Protein AF-A0A9X2CV26-F1 (afdb_monomer_lite)

Sequence (352 aa):
MSSININNFHERELHPFLNYYLHHSLGIAAKTIYQERSINTTKGENEWIHPDMVGYSITTSNWSEKVVSLAEQYNMPKVILFSFELKKEITMSNLREVFFQAVSNSSWANEGYLVAADINTENKKLMEKMKRLSNSFGIGIIKLNIEDPKFSVILSSAKRREEIDGDTVNNLFEINKDFKDFLLDVESGVKINRIVHYNLDEVRTLSELKDVIVSGEEHDVVTDNINQEECSLNEQIEIMDWSSNVTGKKPKRIVIYDQEYEATSWKGIYISFCQFLCSKKLEQFKKTKLKGKKRDYFSTSDKELRVAYYLEEAELYMEVNLSAQSILNNIKALMEEFRMDQQNVKIILEKG

pLDDT: mean 84.99, std 15.9, range [25.66, 98.75]

InterPro domains:
  IPR036835 Replication modulator SeqA, C-terminal DNA-binding domain superfamily [G3DSA:1.20.1380.10] (142-351)

Radius of gyration: 22.81 Å; chains: 1; bounding box: 50×53×61 Å

Secondary structure (DSSP, 8-state):
-PPP-GGGS-GGGGHHHHHHHIIIII--EEEE--GGGBSS--TTTGGGS--SEEEEEETTTTS-HHHHHHHHHTT--SEEEEEEEEEEEE-TTTHHHHHHHHHHHHTTSSEEEEEEEEE-TT-HHHHHHHHHHHHHH--EEEE--SS-GGG-EEEE-----SS--HHHHHHHHHHBHHHHHHHHHHHHHHHHTS---SSSPP---HHHHHHHHHHHHTT-S----------------EEPPTTS--TT--EEEEEETTEEEE-SSHHHHHHHHHHHHHHHHHHHHTT---B-SSSBSEES-GGGSSSEEEETTTTEEEE----HHHHHHHHHHHHHHHT--GGGEEEEEPP-

Structure (mmCIF, N/CA/C/O backbone):
data_AF-A0A9X2CV26-F1
#
_entry.id   AF-A0A9X2CV26-F1
#
loop_
_atom_site.group_PDB
_atom_site.id
_atom_site.type_symbol
_atom_site.label_atom_id
_atom_site.label_alt_id
_atom_site.label_comp_id
_atom_site.label_asym_id
_atom_site.label_entity_id
_atom_site.label_seq_id
_atom_site.pdbx_PDB_ins_code
_atom_site.Cartn_x
_atom_site.Cartn_y
_atom_site.Cartn_z
_atom_site.occupancy
_atom_site.B_iso_or_equiv
_atom_site.auth_seq_id
_atom_site.auth_comp_id
_atom_site.auth_asym_id
_atom_site.auth_atom_id
_atom_site.pdbx_PDB_model_num
ATOM 1 N N . MET A 1 1 ? -22.148 -21.642 12.942 1.00 38.62 1 MET A N 1
ATOM 2 C CA . MET A 1 1 ? -20.884 -21.087 12.428 1.00 38.62 1 MET A CA 1
ATOM 3 C C . MET A 1 1 ? -20.015 -20.884 13.644 1.00 38.62 1 MET A C 1
ATOM 5 O O . MET A 1 1 ? -20.455 -20.192 14.554 1.00 38.62 1 MET A O 1
ATOM 9 N N . SER A 1 2 ? -18.914 -21.624 13.739 1.00 43.44 2 SER A N 1
ATOM 10 C CA . SER A 1 2 ? -17.893 -21.388 14.759 1.00 43.44 2 SER A CA 1
ATOM 11 C C . SER A 1 2 ? -17.386 -19.961 14.572 1.00 43.44 2 SER A C 1
ATOM 13 O O . SER A 1 2 ? -17.025 -19.580 13.465 1.00 43.44 2 SER A O 1
ATOM 15 N N . SER A 1 3 ? -17.462 -19.147 15.620 1.00 56.34 3 SER A N 1
ATOM 16 C CA . SER A 1 3 ? -16.829 -17.830 15.643 1.00 56.34 3 SER A CA 1
ATOM 17 C C . SER A 1 3 ? -15.316 -18.026 15.563 1.00 56.34 3 SER A C 1
ATOM 19 O O . SER A 1 3 ? -14.778 -18.755 16.399 1.00 56.34 3 SER A O 1
ATOM 21 N N . ILE A 1 4 ? -14.652 -17.400 14.590 1.00 67.12 4 ILE A N 1
ATOM 22 C CA . ILE A 1 4 ? -13.191 -17.459 14.439 1.00 67.12 4 ILE A CA 1
ATOM 23 C C . ILE A 1 4 ? -12.532 -16.991 15.744 1.00 67.12 4 ILE A C 1
ATOM 25 O O . ILE A 1 4 ? -12.803 -15.884 16.217 1.00 67.12 4 ILE A O 1
ATOM 29 N N . ASN A 1 5 ? -11.665 -17.818 16.335 1.00 73.06 5 ASN A N 1
ATOM 30 C CA . ASN A 1 5 ? -10.912 -17.433 17.528 1.00 73.06 5 ASN A CA 1
ATOM 31 C C . ASN A 1 5 ? -9.655 -16.650 17.127 1.00 73.06 5 ASN A C 1
ATOM 33 O O . ASN A 1 5 ? -8.613 -17.222 16.817 1.00 73.06 5 ASN A O 1
ATOM 37 N N . ILE A 1 6 ? -9.753 -15.323 17.171 1.00 74.88 6 ILE A N 1
ATOM 38 C CA . ILE A 1 6 ? -8.679 -14.392 16.788 1.00 74.88 6 ILE A CA 1
ATOM 39 C C . ILE A 1 6 ? -7.408 -14.580 17.638 1.00 74.88 6 ILE A C 1
ATOM 41 O O . ILE A 1 6 ? -6.312 -14.234 17.198 1.00 74.88 6 ILE A O 1
ATOM 45 N N . ASN A 1 7 ? -7.510 -15.174 18.833 1.00 73.44 7 ASN A N 1
ATOM 46 C CA . ASN A 1 7 ? -6.343 -15.418 19.681 1.00 73.44 7 ASN A CA 1
ATOM 47 C C . ASN A 1 7 ? -5.319 -16.361 19.043 1.00 73.44 7 ASN A C 1
ATOM 49 O O . ASN A 1 7 ? -4.129 -16.182 19.309 1.00 73.44 7 ASN A O 1
ATOM 53 N N . ASN A 1 8 ? -5.769 -17.274 18.176 1.00 74.94 8 ASN A N 1
ATOM 54 C CA . ASN A 1 8 ? -4.921 -18.261 17.506 1.00 74.94 8 ASN A CA 1
ATOM 55 C C . ASN A 1 8 ? -4.129 -17.667 16.330 1.00 74.94 8 ASN A C 1
ATOM 57 O O . ASN A 1 8 ? -3.204 -18.300 15.839 1.00 74.94 8 ASN A O 1
ATOM 61 N N . PHE A 1 9 ? -4.449 -16.440 15.910 1.00 75.88 9 PHE A N 1
ATOM 62 C CA . PHE A 1 9 ? -3.715 -15.753 14.854 1.00 75.88 9 PHE A CA 1
ATOM 63 C C . PHE A 1 9 ? -2.508 -15.013 15.431 1.00 75.88 9 PHE A C 1
ATOM 65 O O . PHE A 1 9 ? -2.560 -14.418 16.515 1.00 75.88 9 PHE A O 1
ATOM 72 N N . HIS A 1 10 ? -1.423 -14.985 14.670 1.00 84.50 10 HIS A N 1
ATOM 73 C CA . HIS A 1 10 ? -0.382 -13.976 14.792 1.00 84.50 10 HIS A CA 1
ATOM 74 C C . HIS A 1 10 ? -0.837 -12.683 14.087 1.00 84.50 10 HIS A C 1
ATOM 76 O O . HIS A 1 10 ? -1.522 -12.741 13.070 1.00 84.50 10 HIS A O 1
ATOM 82 N N . GLU A 1 11 ? -0.448 -11.495 14.571 1.00 85.25 11 GLU A N 1
ATOM 83 C CA . GLU A 1 11 ? -0.872 -10.206 13.967 1.00 85.25 11 GLU A CA 1
ATOM 84 C C . GLU A 1 11 ? -0.544 -10.123 12.472 1.00 85.25 11 GLU A C 1
ATOM 86 O O . GLU A 1 11 ? -1.352 -9.673 11.662 1.00 85.25 11 GLU A O 1
ATOM 91 N N . ARG A 1 12 ? 0.604 -10.685 12.095 1.00 88.88 12 ARG A N 1
ATOM 92 C CA . ARG A 1 12 ? 1.052 -10.815 10.706 1.00 88.88 12 ARG A CA 1
ATOM 93 C C . ARG A 1 12 ? 0.074 -11.566 9.795 1.00 88.88 12 ARG A C 1
ATOM 95 O O . ARG A 1 12 ? -0.011 -11.274 8.605 1.00 88.88 12 ARG A O 1
ATOM 102 N N . GLU A 1 13 ? -0.690 -12.511 10.329 1.00 90.94 13 GLU A N 1
ATOM 103 C CA . GLU A 1 13 ? -1.683 -13.255 9.550 1.00 90.94 13 GLU A CA 1
ATOM 104 C C . GLU A 1 13 ? -2.888 -12.392 9.162 1.00 90.94 13 GLU A C 1
ATOM 106 O O . GLU A 1 13 ? -3.632 -12.758 8.257 1.00 90.94 13 GLU A O 1
ATOM 111 N N . LEU A 1 14 ? -3.048 -11.206 9.763 1.00 94.81 14 LEU A N 1
ATOM 112 C CA . LEU A 1 14 ? -4.070 -10.230 9.383 1.00 94.81 14 LEU A CA 1
ATOM 113 C C . LEU A 1 14 ? -3.714 -9.467 8.097 1.00 94.81 14 LEU A C 1
ATOM 115 O O . LEU A 1 14 ? -4.604 -8.919 7.440 1.00 94.81 14 LEU A O 1
ATOM 119 N N . HIS A 1 15 ? -2.435 -9.440 7.708 1.00 96.19 15 HIS A N 1
ATOM 120 C CA . HIS A 1 15 ? -1.945 -8.612 6.603 1.00 96.19 15 HIS A CA 1
ATOM 121 C C . HIS A 1 15 ? -2.626 -8.932 5.262 1.00 96.19 15 HIS A C 1
ATOM 123 O O . HIS A 1 15 ? -3.069 -7.997 4.590 1.00 96.19 15 HIS A O 1
ATOM 129 N N . PRO A 1 16 ? -2.810 -10.209 4.857 1.00 96.25 16 PRO A N 1
ATOM 130 C CA . PRO A 1 16 ? -3.489 -10.527 3.603 1.00 96.25 16 PRO A CA 1
ATOM 131 C C . PRO A 1 16 ? -4.960 -10.086 3.580 1.00 96.25 16 PRO A C 1
ATOM 133 O O . PRO A 1 16 ? -5.459 -9.673 2.532 1.00 96.25 16 PRO A O 1
ATOM 136 N N . PHE A 1 17 ? -5.649 -10.132 4.726 1.00 96.62 17 PHE A N 1
ATOM 137 C CA . PHE A 1 17 ? -7.037 -9.678 4.851 1.00 96.62 17 PHE A CA 1
ATOM 138 C C . PHE A 1 17 ? -7.123 -8.154 4.740 1.00 96.62 17 PHE A C 1
ATOM 140 O O . PHE A 1 17 ? -7.989 -7.633 4.033 1.00 96.62 17 PHE A O 1
ATOM 147 N N . LEU A 1 18 ? -6.196 -7.429 5.377 1.00 98.12 18 LEU A N 1
ATOM 148 C CA . LEU A 1 18 ? -6.111 -5.981 5.214 1.00 98.12 18 LEU A CA 1
ATOM 149 C C . LEU A 1 18 ? -5.771 -5.616 3.764 1.00 98.12 18 LEU A C 1
ATOM 151 O O . LEU A 1 18 ? -6.492 -4.814 3.176 1.00 98.12 18 LEU A O 1
ATOM 155 N N . ASN A 1 19 ? -4.760 -6.244 3.151 1.00 97.69 19 ASN A N 1
ATOM 156 C CA . ASN A 1 19 ? -4.389 -5.999 1.751 1.00 97.69 19 ASN A CA 1
ATOM 157 C C . ASN A 1 19 ? -5.583 -6.209 0.804 1.00 97.69 19 ASN A C 1
ATOM 159 O O . ASN A 1 19 ? -5.835 -5.394 -0.084 1.00 97.69 19 ASN A O 1
ATOM 163 N N . TYR A 1 20 ? -6.383 -7.255 1.042 1.00 96.06 20 TYR A N 1
ATOM 164 C CA . TYR A 1 20 ? -7.619 -7.486 0.300 1.00 96.06 20 TYR A CA 1
ATOM 165 C C . TYR A 1 20 ? -8.575 -6.294 0.387 1.00 96.06 20 TYR A C 1
ATOM 167 O O . TYR A 1 20 ? -9.056 -5.808 -0.642 1.00 96.06 20 TYR A O 1
ATOM 175 N N . TYR A 1 21 ? -8.871 -5.836 1.605 1.00 96.44 21 TYR A N 1
ATOM 176 C CA . TYR A 1 21 ? -9.781 -4.719 1.841 1.00 96.44 21 TYR A CA 1
ATOM 177 C C . TYR A 1 21 ? -9.253 -3.417 1.225 1.00 96.44 21 TYR A C 1
ATOM 179 O O . TYR A 1 21 ? -9.999 -2.732 0.520 1.00 96.44 21 TYR A O 1
ATOM 187 N N . LEU A 1 22 ? -7.970 -3.113 1.437 1.00 97.50 22 LEU A N 1
ATOM 188 C CA . LEU A 1 22 ? -7.292 -1.932 0.903 1.00 97.50 22 LEU A CA 1
ATOM 189 C C . LEU A 1 22 ? -7.374 -1.881 -0.625 1.00 97.50 22 LEU A C 1
ATOM 191 O O . LEU A 1 22 ? -7.789 -0.862 -1.180 1.00 97.50 22 LEU A O 1
ATOM 195 N N . HIS A 1 23 ? -7.067 -2.991 -1.297 1.00 92.94 23 HIS A N 1
ATOM 196 C CA . HIS A 1 23 ? -7.105 -3.065 -2.751 1.00 92.94 23 HIS A CA 1
ATOM 197 C C . HIS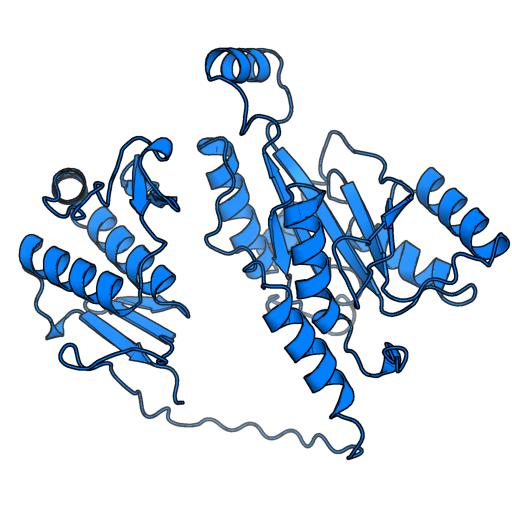 A 1 23 ? -8.523 -2.886 -3.306 1.00 92.94 23 HIS A C 1
ATOM 199 O O . HIS A 1 23 ? -8.759 -2.026 -4.154 1.00 92.94 23 HIS A O 1
ATOM 205 N N . HIS A 1 24 ? -9.480 -3.683 -2.822 1.00 82.38 24 HIS A N 1
ATOM 206 C CA . HIS A 1 24 ? -10.814 -3.750 -3.424 1.00 82.38 24 HIS A CA 1
ATOM 207 C C . HIS A 1 24 ? -11.734 -2.600 -3.010 1.00 82.38 24 HIS A C 1
ATOM 209 O O . HIS A 1 24 ? -12.611 -2.223 -3.786 1.00 82.38 24 HIS A O 1
ATOM 215 N N . SER A 1 25 ? -11.567 -2.070 -1.796 1.00 86.88 25 SER A N 1
ATOM 216 C CA . SER A 1 25 ? -12.494 -1.081 -1.230 1.00 86.88 25 SER A CA 1
ATOM 217 C C . SER A 1 25 ? -11.927 0.331 -1.252 1.00 86.88 25 SER A C 1
ATOM 219 O O . SER A 1 25 ? -12.691 1.281 -1.406 1.00 86.88 25 SER A O 1
ATOM 221 N N . LEU A 1 26 ? -10.606 0.481 -1.100 1.00 91.69 26 LEU A N 1
ATOM 222 C CA . LEU A 1 26 ? -9.959 1.791 -0.987 1.00 91.69 26 LEU A CA 1
ATOM 223 C C . LEU A 1 26 ? -9.045 2.131 -2.173 1.00 91.69 26 LEU A C 1
ATOM 225 O O . LEU A 1 26 ? -8.612 3.275 -2.281 1.00 91.69 26 LEU A O 1
ATOM 229 N N . GLY A 1 27 ? -8.762 1.180 -3.072 1.00 89.62 27 GLY A N 1
ATOM 230 C CA . GLY A 1 27 ? -7.842 1.392 -4.194 1.00 89.62 27 GLY A CA 1
ATOM 231 C C . GLY A 1 27 ? -6.400 1.654 -3.748 1.00 89.62 27 GLY A C 1
ATOM 232 O O . GLY A 1 27 ? -5.656 2.348 -4.440 1.00 89.62 27 GLY A O 1
ATOM 233 N N . ILE A 1 28 ? -6.022 1.135 -2.578 1.00 97.31 28 ILE A N 1
ATOM 234 C CA . ILE A 1 28 ? -4.689 1.285 -1.993 1.00 97.31 28 ILE A CA 1
ATOM 235 C C . ILE A 1 28 ? -3.897 0.018 -2.290 1.00 97.31 28 ILE A C 1
ATOM 237 O O . ILE A 1 28 ? -4.367 -1.092 -2.041 1.00 97.31 28 ILE A O 1
ATOM 241 N N . ALA A 1 29 ? -2.688 0.191 -2.813 1.00 95.25 29 ALA A N 1
ATOM 242 C CA . ALA A 1 29 ? -1.763 -0.903 -3.047 1.00 95.25 29 ALA A CA 1
ATOM 243 C C . ALA A 1 29 ? -0.745 -0.942 -1.902 1.00 95.25 29 ALA A C 1
ATOM 245 O O . ALA A 1 29 ? -0.124 0.080 -1.601 1.00 95.25 29 ALA A O 1
ATOM 246 N N . ALA A 1 30 ? -0.628 -2.089 -1.232 1.00 97.81 30 ALA A N 1
ATOM 247 C CA . ALA A 1 30 ? 0.075 -2.201 0.041 1.00 97.81 30 ALA A CA 1
ATOM 248 C C . ALA A 1 30 ? 1.289 -3.136 -0.016 1.00 97.81 30 ALA A C 1
ATOM 250 O O . ALA A 1 30 ? 1.402 -3.990 -0.897 1.00 97.81 30 ALA A O 1
ATOM 251 N N . LYS A 1 31 ? 2.192 -2.963 0.947 1.00 97.56 31 LYS A N 1
ATOM 252 C CA . LYS A 1 31 ? 3.344 -3.822 1.201 1.00 97.56 31 LYS A CA 1
ATOM 253 C C . LYS A 1 31 ? 3.478 -4.066 2.702 1.00 97.56 31 LYS A C 1
ATOM 255 O O . LYS A 1 31 ? 3.394 -3.124 3.492 1.00 97.56 31 LYS A O 1
ATOM 260 N N . THR A 1 32 ? 3.720 -5.313 3.085 1.00 97.06 32 THR A N 1
ATOM 261 C CA . THR A 1 32 ? 4.109 -5.671 4.451 1.00 97.06 32 THR A CA 1
ATOM 262 C C . THR A 1 32 ? 5.555 -5.262 4.714 1.00 97.06 32 THR A C 1
ATOM 264 O O . THR A 1 32 ? 6.439 -5.534 3.899 1.00 97.06 32 THR A O 1
ATOM 267 N N . ILE A 1 33 ? 5.803 -4.641 5.865 1.00 95.12 33 ILE A N 1
ATOM 268 C CA . ILE A 1 33 ? 7.145 -4.276 6.315 1.00 95.12 33 ILE A CA 1
ATOM 269 C C . ILE A 1 33 ? 7.594 -5.278 7.375 1.00 95.12 33 ILE A C 1
ATOM 271 O O . ILE A 1 33 ? 7.014 -5.378 8.453 1.00 95.12 33 ILE A O 1
ATOM 275 N N . TYR A 1 34 ? 8.637 -6.045 7.060 1.00 90.50 34 TYR A N 1
ATOM 276 C CA . TYR A 1 34 ? 9.192 -7.027 7.982 1.00 90.50 34 TYR A CA 1
ATOM 277 C C . TYR A 1 34 ? 10.298 -6.381 8.807 1.00 90.50 34 TYR A C 1
ATOM 279 O O . TYR A 1 34 ? 11.342 -5.990 8.278 1.00 90.50 34 TYR A O 1
ATOM 287 N N . GLN A 1 35 ? 10.082 -6.287 10.115 1.00 83.88 35 GLN A N 1
ATOM 288 C CA . GLN A 1 35 ? 11.062 -5.744 11.053 1.00 83.88 35 GLN A CA 1
ATOM 289 C C . GLN A 1 35 ? 12.388 -6.518 11.021 1.00 83.88 35 GLN A C 1
ATOM 291 O O . GLN A 1 35 ? 13.462 -5.930 11.103 1.00 83.88 35 GLN A O 1
ATOM 296 N N . GLU A 1 36 ? 12.336 -7.838 10.849 1.00 82.56 36 GLU A N 1
ATOM 297 C CA . GLU A 1 36 ? 13.520 -8.696 10.749 1.00 82.56 36 GLU A CA 1
ATOM 298 C C . GLU A 1 36 ? 14.389 -8.411 9.511 1.00 82.56 36 GLU A C 1
ATOM 300 O O . GLU A 1 36 ? 15.520 -8.885 9.426 1.00 82.56 36 GLU A O 1
ATOM 305 N N . ARG A 1 37 ? 13.881 -7.628 8.549 1.00 82.38 37 ARG A N 1
ATOM 306 C CA . ARG A 1 37 ? 14.609 -7.203 7.346 1.00 82.38 37 ARG A CA 1
ATOM 307 C C . ARG A 1 37 ? 15.256 -5.824 7.498 1.00 82.38 37 ARG A C 1
ATOM 309 O O . ARG A 1 37 ? 15.659 -5.227 6.494 1.00 82.38 37 ARG A O 1
ATOM 316 N N . SER A 1 38 ? 15.378 -5.341 8.736 1.00 80.19 38 SER A N 1
ATOM 317 C CA . SER A 1 38 ? 16.100 -4.118 9.071 1.00 80.19 38 SER A CA 1
ATOM 318 C C . SER A 1 38 ? 17.563 -4.350 9.462 1.00 80.19 38 SER A C 1
ATOM 320 O O . SER A 1 38 ? 17.898 -5.331 10.122 1.00 80.19 38 SER A O 1
ATOM 322 N N . ILE A 1 39 ? 18.447 -3.430 9.063 1.00 77.44 39 ILE A N 1
ATOM 323 C CA . ILE A 1 39 ? 19.869 -3.432 9.439 1.00 77.44 39 ILE A CA 1
ATOM 324 C C . ILE A 1 39 ? 20.093 -2.718 10.784 1.00 77.44 39 ILE A C 1
ATOM 326 O O . ILE A 1 39 ? 19.434 -1.728 11.078 1.00 77.44 39 ILE A O 1
ATOM 330 N N . ASN A 1 40 ? 21.061 -3.197 11.578 1.00 58.53 40 ASN A N 1
ATOM 331 C CA . ASN A 1 40 ? 21.507 -2.602 12.853 1.00 58.53 40 ASN A CA 1
ATOM 332 C C . ASN A 1 40 ? 20.433 -2.462 13.946 1.00 58.53 40 ASN A C 1
ATOM 334 O O . ASN A 1 40 ? 20.245 -1.394 14.519 1.00 58.53 40 ASN A O 1
ATOM 338 N N . THR A 1 41 ? 19.768 -3.558 14.300 1.00 53.41 41 THR A N 1
ATOM 339 C CA . THR A 1 41 ? 18.778 -3.548 15.380 1.00 53.41 41 THR A CA 1
ATOM 340 C C . THR A 1 41 ? 19.413 -3.845 16.743 1.00 53.41 41 THR A C 1
ATOM 342 O O . THR A 1 41 ? 19.617 -5.006 17.114 1.00 53.41 41 THR A O 1
ATOM 345 N N . THR A 1 42 ? 19.721 -2.809 17.521 1.00 50.41 42 THR A N 1
ATOM 346 C CA . THR A 1 42 ? 19.987 -2.936 18.960 1.00 50.41 42 THR A CA 1
ATOM 347 C C . THR A 1 42 ? 18.689 -3.331 19.678 1.00 50.41 42 THR A C 1
ATOM 349 O O . THR A 1 42 ? 17.669 -2.655 19.550 1.00 50.41 42 THR A O 1
ATOM 352 N N . LYS A 1 43 ? 18.690 -4.450 20.425 1.00 43.09 43 LYS A N 1
ATOM 353 C CA . LYS A 1 43 ? 17.525 -4.938 21.197 1.00 43.09 43 LYS A CA 1
ATOM 354 C C . LYS A 1 43 ? 17.007 -3.829 22.135 1.00 43.09 43 LYS A C 1
ATOM 356 O O . LYS A 1 43 ? 17.627 -3.572 23.162 1.00 43.09 43 LYS A O 1
ATOM 361 N N . GLY A 1 44 ? 15.888 -3.193 21.780 1.00 49.38 44 GLY A N 1
ATOM 362 C CA . GLY A 1 44 ? 15.207 -2.164 22.581 1.00 49.38 44 GLY A CA 1
ATOM 363 C C . GLY A 1 44 ? 14.676 -0.970 21.776 1.00 49.38 44 GLY A C 1
ATOM 364 O O . GLY A 1 44 ? 13.610 -0.460 22.091 1.00 49.38 44 GLY A O 1
ATOM 365 N N . GLU A 1 45 ? 15.359 -0.564 20.703 1.00 50.88 45 GLU A N 1
ATOM 366 C CA . GLU A 1 45 ? 14.900 0.526 19.813 1.00 50.88 45 GLU A CA 1
ATOM 367 C C . GLU A 1 45 ? 13.787 0.053 18.860 1.00 50.88 45 GLU A C 1
ATOM 369 O O . GLU A 1 45 ? 12.929 0.813 18.432 1.00 50.88 45 GLU A O 1
ATOM 374 N N . ASN A 1 46 ? 13.755 -1.250 18.614 1.00 53.25 46 ASN A N 1
ATOM 375 C CA . ASN A 1 46 ? 12.940 -1.949 17.631 1.00 53.25 46 ASN A CA 1
ATOM 376 C C . ASN A 1 46 ? 11.409 -1.803 17.752 1.00 53.25 46 ASN A C 1
ATOM 378 O O . ASN A 1 46 ? 10.726 -1.905 16.738 1.00 53.25 46 ASN A O 1
ATOM 382 N N . GLU A 1 47 ? 10.846 -1.585 18.940 1.00 51.44 47 GLU A N 1
ATOM 383 C CA . GLU A 1 47 ? 9.382 -1.633 19.143 1.00 51.44 47 GLU A CA 1
ATOM 384 C C . GLU A 1 47 ? 8.621 -0.403 18.603 1.00 51.44 47 GLU A C 1
ATOM 386 O O . GLU A 1 47 ? 7.391 -0.426 18.529 1.00 51.44 47 GLU A O 1
ATOM 391 N N . TRP A 1 48 ? 9.335 0.657 18.203 1.00 59.97 48 TRP A N 1
ATOM 392 C CA . TRP A 1 48 ? 8.753 1.986 17.947 1.00 59.97 48 TRP A CA 1
ATOM 393 C C . TRP A 1 48 ? 9.134 2.609 16.599 1.00 59.97 48 TRP A C 1
ATOM 395 O O . TRP A 1 48 ? 8.953 3.813 16.413 1.00 59.97 48 TRP A O 1
ATOM 405 N N . ILE A 1 49 ? 9.720 1.827 15.686 1.00 67.19 49 ILE A N 1
ATOM 406 C CA . ILE A 1 49 ? 10.363 2.381 14.482 1.00 67.19 49 ILE A CA 1
ATOM 407 C C . ILE A 1 49 ? 9.655 1.962 13.191 1.00 67.19 49 ILE A C 1
ATOM 409 O O . ILE A 1 49 ? 9.786 2.660 12.191 1.00 67.19 49 ILE A O 1
ATOM 413 N N . HIS A 1 50 ? 8.881 0.872 13.183 1.00 79.00 50 HIS A N 1
ATOM 414 C CA . HIS A 1 50 ? 8.348 0.309 11.941 1.00 79.00 50 HIS A CA 1
ATOM 415 C C . HIS A 1 50 ? 6.827 0.202 11.959 1.00 79.00 50 HIS A C 1
ATOM 417 O O . HIS A 1 50 ? 6.284 -0.361 12.906 1.00 79.00 50 HIS A O 1
ATOM 423 N N . PRO A 1 51 ? 6.134 0.686 10.916 1.00 92.31 51 PRO A N 1
ATOM 424 C CA . PRO A 1 51 ? 4.762 0.266 10.682 1.00 92.31 51 PRO A CA 1
ATOM 425 C C . PRO A 1 51 ? 4.725 -1.199 10.241 1.00 92.31 51 PRO A C 1
ATOM 427 O O . PRO A 1 51 ? 5.677 -1.683 9.632 1.00 92.31 51 PRO A O 1
ATOM 430 N N . ASP A 1 52 ? 3.607 -1.880 10.476 1.00 95.50 52 ASP A N 1
ATOM 431 C CA . ASP A 1 52 ? 3.423 -3.271 10.041 1.00 95.50 52 ASP A CA 1
ATOM 432 C C . ASP A 1 52 ? 3.185 -3.368 8.529 1.00 95.50 52 ASP A C 1
ATOM 434 O O . ASP A 1 52 ? 3.676 -4.272 7.843 1.00 95.50 52 ASP A O 1
ATOM 438 N N . MET A 1 53 ? 2.418 -2.419 7.985 1.00 98.00 53 MET A N 1
ATOM 439 C CA . MET A 1 53 ? 2.164 -2.308 6.553 1.00 98.00 53 MET A CA 1
ATOM 440 C C . MET A 1 53 ? 2.182 -0.855 6.100 1.00 98.00 53 MET A C 1
ATOM 442 O O . MET A 1 53 ? 1.778 0.062 6.814 1.00 98.00 53 MET A O 1
ATOM 446 N N . VAL A 1 54 ? 2.580 -0.657 4.852 1.00 98.50 54 VAL A N 1
ATOM 447 C CA . VAL A 1 54 ? 2.531 0.635 4.167 1.00 98.50 54 VAL A CA 1
ATOM 448 C C . VAL A 1 54 ? 1.750 0.497 2.876 1.00 98.50 54 VAL A C 1
ATOM 450 O O . VAL A 1 54 ? 1.606 -0.599 2.337 1.00 98.50 54 VAL A O 1
ATOM 453 N N . GLY A 1 55 ? 1.220 1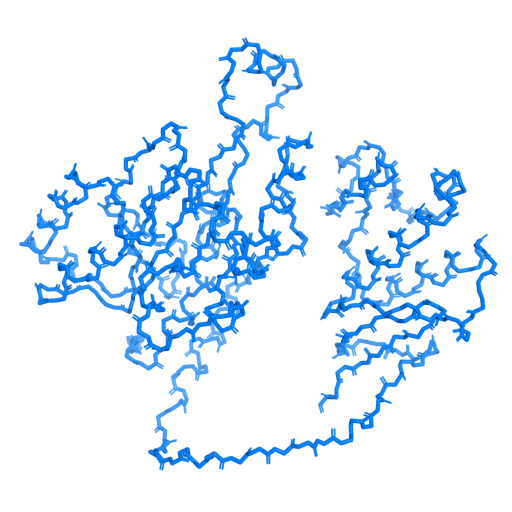.598 2.362 1.00 98.38 55 GLY A N 1
ATOM 454 C CA . GLY A 1 55 ? 0.506 1.580 1.095 1.00 98.38 55 GLY A CA 1
ATOM 455 C C . GLY A 1 55 ? 0.548 2.911 0.381 1.00 98.38 55 GLY A C 1
ATOM 456 O O . GLY A 1 55 ? 0.855 3.942 0.975 1.00 98.38 55 GLY A O 1
ATOM 457 N N . TYR A 1 56 ? 0.226 2.901 -0.905 1.00 98.38 56 TYR A N 1
ATOM 458 C CA . TYR A 1 56 ? 0.054 4.131 -1.662 1.00 98.38 56 TYR A CA 1
ATOM 459 C C . TYR A 1 56 ? -1.104 4.042 -2.647 1.00 98.38 56 TYR A C 1
ATOM 461 O O . TYR A 1 56 ? -1.557 2.965 -3.039 1.00 98.38 56 TYR A O 1
ATOM 469 N N . SER A 1 57 ? -1.585 5.216 -3.041 1.00 96.75 57 SER A N 1
ATOM 470 C CA . SER A 1 57 ? -2.537 5.379 -4.135 1.00 96.75 57 SER A CA 1
ATOM 471 C C . SER A 1 57 ? -2.100 6.533 -5.030 1.00 96.75 57 SER A C 1
ATOM 473 O O . SER A 1 57 ? -1.527 7.511 -4.544 1.00 96.75 57 SER A O 1
ATOM 475 N N . ILE A 1 58 ? -2.385 6.427 -6.328 1.00 94.25 58 ILE A N 1
ATOM 476 C CA . ILE A 1 58 ? -2.165 7.506 -7.293 1.00 94.25 58 ILE A CA 1
ATOM 477 C C . ILE A 1 58 ? -3.498 8.204 -7.557 1.00 94.25 58 ILE A C 1
ATOM 479 O O . ILE A 1 58 ? -4.424 7.611 -8.122 1.00 94.25 58 ILE A O 1
ATOM 483 N N . THR A 1 59 ? -3.584 9.471 -7.154 1.00 92.12 59 THR A N 1
ATOM 484 C CA . THR A 1 59 ? -4.825 10.268 -7.119 1.00 92.12 59 THR A CA 1
ATOM 485 C C . THR A 1 59 ? -5.381 10.569 -8.507 1.00 92.12 59 THR A C 1
ATOM 487 O O . THR A 1 59 ? -6.587 10.742 -8.671 1.00 92.12 59 THR A O 1
ATOM 490 N N . THR A 1 60 ? -4.504 10.600 -9.508 1.00 90.25 60 THR A N 1
ATOM 491 C CA . THR A 1 60 ? -4.812 10.996 -10.884 1.00 90.25 60 THR A CA 1
ATOM 492 C C . THR A 1 60 ? -4.736 9.840 -11.883 1.00 90.25 60 THR A C 1
ATOM 494 O O . THR A 1 60 ? -4.747 10.059 -13.096 1.00 90.25 60 THR A O 1
ATOM 497 N N . SER A 1 61 ? -4.679 8.596 -11.399 1.00 83.19 61 SER A N 1
ATOM 498 C CA . SER A 1 61 ? -4.458 7.401 -12.232 1.00 83.19 61 SER A CA 1
ATOM 499 C C . SER A 1 61 ? -5.580 7.113 -13.233 1.00 83.19 61 SER A C 1
ATOM 501 O O . SER A 1 61 ? -5.338 6.564 -14.307 1.00 83.19 61 SER A O 1
ATOM 503 N N . ASN A 1 62 ? -6.811 7.513 -12.913 1.00 81.75 62 ASN A N 1
ATOM 504 C CA . ASN A 1 62 ? -7.986 7.369 -13.773 1.00 81.75 62 ASN A CA 1
ATOM 505 C C . ASN A 1 62 ? -8.355 8.660 -14.528 1.00 81.75 62 ASN A C 1
ATOM 507 O O . ASN A 1 62 ? -9.407 8.716 -15.170 1.00 81.75 62 ASN A O 1
ATOM 511 N N . TRP A 1 63 ? -7.531 9.708 -14.448 1.00 86.25 63 TRP A N 1
ATOM 512 C CA . TRP A 1 63 ? -7.808 10.989 -15.097 1.00 86.25 63 TRP A CA 1
ATOM 513 C C . TRP A 1 63 ? -7.297 11.009 -16.538 1.00 86.25 63 TRP A C 1
ATOM 515 O O . TRP A 1 63 ? -6.374 10.293 -16.923 1.00 86.25 63 TRP A O 1
ATOM 525 N N . SER A 1 64 ? -7.917 11.851 -17.365 1.00 85.38 64 SER A N 1
ATOM 526 C CA . SER A 1 64 ? -7.426 12.105 -18.723 1.00 85.38 64 SER A CA 1
ATOM 527 C C . SER A 1 64 ? -6.141 12.932 -18.682 1.00 85.38 64 SER A C 1
ATOM 529 O O . SER A 1 64 ? -6.022 13.825 -17.848 1.00 85.38 64 SER A O 1
ATOM 531 N N . GLU A 1 65 ? -5.231 12.715 -19.632 1.00 86.88 65 GLU A N 1
ATOM 532 C CA . GLU A 1 65 ? -3.900 13.353 -19.678 1.00 86.88 65 GLU A CA 1
ATOM 533 C C . GLU A 1 65 ? -3.943 14.880 -19.506 1.00 86.88 65 GLU A C 1
ATOM 535 O O . GLU A 1 65 ? -3.217 15.425 -18.685 1.00 86.88 65 GLU A O 1
ATOM 540 N N . LYS A 1 66 ? -4.867 15.578 -20.184 1.00 90.94 66 LYS A N 1
ATOM 541 C CA . LYS A 1 66 ? -5.022 17.040 -20.036 1.00 90.94 66 LYS A CA 1
ATOM 542 C C . LYS A 1 66 ? -5.359 17.480 -18.608 1.00 90.94 66 LYS A C 1
ATOM 544 O O . LYS A 1 66 ? -4.944 18.556 -18.193 1.00 90.94 66 LYS A O 1
ATOM 549 N N . VAL A 1 67 ? -6.134 16.678 -17.878 1.00 91.75 67 VAL A N 1
ATOM 550 C CA . VAL A 1 67 ? -6.510 16.968 -16.487 1.00 91.75 67 VAL A CA 1
ATOM 551 C C . VAL A 1 67 ? -5.329 16.691 -15.560 1.00 91.75 67 VAL A C 1
ATOM 553 O O . VAL A 1 67 ? -5.105 17.466 -14.640 1.00 91.75 67 VAL A O 1
ATOM 556 N N . VAL A 1 68 ? -4.536 15.650 -15.838 1.00 88.81 68 VAL A N 1
ATOM 557 C CA . VAL A 1 68 ? -3.281 15.372 -15.116 1.00 88.81 68 VAL A CA 1
ATOM 558 C C . VAL A 1 68 ? -2.303 16.537 -15.278 1.00 88.81 68 VAL A C 1
ATOM 560 O O . VAL A 1 68 ? -1.822 17.061 -14.279 1.00 88.81 68 VAL A O 1
ATOM 563 N N . SER A 1 69 ? -2.084 17.020 -16.506 1.00 89.38 69 SER A N 1
ATOM 564 C CA . SER A 1 69 ? -1.215 18.180 -16.757 1.00 89.38 69 SER A CA 1
ATOM 565 C C . SER A 1 69 ? -1.712 19.451 -16.066 1.00 89.38 69 SER A C 1
ATOM 567 O O . SER A 1 69 ? -0.913 20.259 -15.604 1.00 89.38 69 SER A O 1
ATOM 569 N N . LEU A 1 70 ? -3.032 19.644 -15.973 1.00 93.94 70 LEU A N 1
ATOM 570 C CA . LEU A 1 70 ? -3.596 20.754 -15.210 1.00 93.94 70 LEU A CA 1
ATOM 571 C C . LEU A 1 70 ? -3.340 20.571 -13.707 1.00 93.94 70 LEU A C 1
ATOM 573 O O . LEU A 1 70 ? -2.892 21.501 -13.051 1.00 93.94 70 LEU A O 1
ATOM 577 N N . ALA A 1 71 ? -3.568 19.375 -13.164 1.00 91.69 71 ALA A N 1
ATOM 578 C CA . ALA A 1 71 ? -3.323 19.064 -11.756 1.00 91.69 71 ALA A CA 1
ATOM 579 C C . ALA A 1 71 ? -1.859 19.317 -11.354 1.00 91.69 71 ALA A C 1
ATOM 581 O O . ALA A 1 71 ? -1.600 19.867 -10.285 1.00 91.69 71 ALA A O 1
ATOM 582 N N . GLU A 1 72 ? -0.914 18.994 -12.242 1.00 88.94 72 GLU A N 1
ATOM 583 C CA . GLU A 1 72 ? 0.511 19.309 -12.092 1.00 88.94 72 GLU A CA 1
ATOM 584 C C . GLU A 1 72 ? 0.777 20.814 -12.008 1.00 88.94 72 GLU A C 1
ATOM 586 O O . GLU A 1 72 ? 1.521 21.246 -11.134 1.00 88.94 72 GLU A O 1
ATOM 591 N N . GLN A 1 73 ? 0.138 21.624 -12.860 1.00 93.12 73 GLN A N 1
ATOM 592 C CA . GLN A 1 73 ? 0.270 23.090 -12.825 1.00 93.12 73 GLN A CA 1
ATOM 593 C C . GLN A 1 73 ? -0.254 23.706 -11.521 1.00 93.12 73 GLN A C 1
ATOM 595 O O . GLN A 1 73 ? 0.199 24.778 -11.125 1.00 93.12 73 GLN A O 1
ATOM 600 N N . TYR A 1 74 ? -1.202 23.038 -10.860 1.00 92.62 74 TYR A N 1
ATOM 601 C CA . TYR A 1 74 ? -1.761 23.444 -9.569 1.00 92.62 74 TYR A CA 1
ATOM 602 C C . TYR A 1 74 ? -1.078 22.767 -8.368 1.00 92.62 74 TYR A C 1
ATOM 604 O O . TYR A 1 74 ? -1.570 22.904 -7.249 1.00 92.62 74 TYR A O 1
ATOM 612 N N . ASN A 1 75 ? 0.030 22.043 -8.570 1.00 89.00 75 ASN A N 1
ATOM 613 C CA . ASN A 1 75 ? 0.737 21.285 -7.530 1.00 89.00 75 ASN A CA 1
ATOM 614 C C . ASN A 1 75 ? -0.179 20.344 -6.725 1.00 89.00 75 ASN A C 1
ATOM 616 O O . ASN A 1 75 ? -0.004 20.160 -5.519 1.00 89.00 75 ASN A O 1
ATOM 620 N N . MET A 1 76 ? -1.171 19.734 -7.377 1.00 90.00 76 MET A N 1
ATOM 621 C CA . MET A 1 76 ? -2.009 18.746 -6.707 1.00 90.00 76 MET A CA 1
ATOM 622 C C . MET A 1 76 ? -1.178 17.501 -6.347 1.00 90.00 76 MET A C 1
ATOM 624 O O . MET A 1 76 ? -0.435 17.004 -7.200 1.00 90.00 76 MET A O 1
ATOM 628 N N . PRO A 1 77 ? -1.317 16.944 -5.128 1.00 89.00 77 PRO A N 1
ATOM 629 C CA . PRO A 1 77 ? -0.603 15.731 -4.743 1.00 89.00 77 PRO A CA 1
ATOM 630 C C . PRO A 1 77 ? -0.961 14.557 -5.661 1.00 89.00 77 PRO A C 1
ATOM 632 O O . PRO A 1 77 ? -2.119 14.138 -5.725 1.00 89.00 77 PRO A O 1
ATOM 635 N N . LYS A 1 78 ? 0.039 14.011 -6.360 1.00 91.06 78 LYS A N 1
ATOM 636 C CA . LYS A 1 78 ? -0.115 12.843 -7.250 1.00 91.06 78 LYS A CA 1
ATOM 637 C C . LYS A 1 78 ? -0.248 11.524 -6.496 1.00 91.06 78 LYS A C 1
ATOM 639 O O . LYS A 1 78 ? -0.801 10.562 -7.021 1.00 91.06 78 LYS A O 1
ATOM 644 N N . VAL A 1 79 ? 0.283 11.479 -5.279 1.00 95.56 79 VAL A N 1
ATOM 645 C CA . VAL A 1 79 ? 0.358 10.282 -4.447 1.00 95.56 79 VAL A CA 1
ATOM 646 C C . VAL A 1 79 ? -0.147 10.581 -3.049 1.00 95.56 79 VAL A C 1
ATOM 648 O O . VAL A 1 79 ? 0.020 11.687 -2.539 1.00 95.56 79 VAL A O 1
ATOM 651 N N . ILE A 1 80 ? -0.770 9.577 -2.445 1.00 97.69 80 ILE A N 1
ATOM 652 C CA . ILE A 1 80 ? -1.092 9.552 -1.021 1.00 97.69 80 ILE A CA 1
ATOM 653 C C . ILE A 1 80 ? -0.416 8.317 -0.443 1.00 97.69 80 ILE A C 1
ATOM 655 O O . ILE A 1 80 ? -0.644 7.216 -0.951 1.00 97.69 80 ILE A O 1
ATOM 659 N N . LEU A 1 81 ? 0.399 8.512 0.592 1.00 98.44 81 LEU A N 1
ATOM 660 C CA . LEU A 1 81 ? 1.042 7.449 1.356 1.00 98.44 81 LEU A CA 1
ATOM 661 C C . LEU A 1 81 ? 0.225 7.111 2.600 1.00 98.44 81 LEU A C 1
ATOM 663 O O . LEU A 1 81 ? -0.290 7.989 3.296 1.00 98.44 81 LEU A O 1
ATOM 667 N N . PHE A 1 82 ? 0.149 5.820 2.881 1.00 98.62 82 PHE A N 1
ATOM 668 C CA . PHE A 1 82 ? -0.586 5.241 3.988 1.00 98.62 82 PHE A CA 1
ATOM 669 C C . PHE A 1 82 ? 0.347 4.402 4.847 1.00 98.62 82 PHE A C 1
ATOM 671 O O . PHE A 1 82 ? 1.259 3.749 4.335 1.00 98.62 82 PHE A O 1
ATOM 678 N N . SER A 1 83 ? 0.068 4.385 6.143 1.00 98.44 83 SER A N 1
ATOM 679 C CA . SER A 1 83 ? 0.769 3.555 7.115 1.00 98.44 83 SER A CA 1
ATOM 680 C C . SER A 1 83 ? -0.242 2.886 8.037 1.00 98.44 83 SER A C 1
ATOM 682 O O . SER A 1 83 ? -1.212 3.521 8.460 1.00 98.44 83 SER A O 1
ATOM 684 N N . PHE A 1 84 ? -0.036 1.606 8.323 1.00 98.44 84 PHE A N 1
ATOM 685 C CA . PHE A 1 84 ? -0.960 0.778 9.085 1.00 98.44 84 PHE A CA 1
ATOM 686 C C . PHE A 1 84 ? -0.215 0.058 10.209 1.00 98.44 84 PHE A C 1
ATOM 688 O O . PHE A 1 84 ? 0.779 -0.622 9.967 1.00 98.44 84 PHE A O 1
ATOM 695 N N . GLU A 1 85 ? -0.744 0.190 11.419 1.00 97.69 85 GLU A N 1
ATOM 696 C CA . GLU A 1 85 ? -0.365 -0.587 12.598 1.00 97.69 85 GLU A CA 1
ATOM 697 C C . GLU A 1 85 ? -1.496 -1.581 12.876 1.00 97.69 85 GLU A C 1
ATOM 699 O O . GLU A 1 85 ? -2.648 -1.170 13.058 1.00 97.69 85 GLU A O 1
ATOM 704 N N . LEU A 1 86 ? -1.201 -2.876 12.879 1.00 96.75 86 LEU A N 1
ATOM 705 C CA . LEU A 1 86 ? -2.181 -3.936 13.060 1.00 96.75 86 LEU A CA 1
ATOM 706 C C . LEU A 1 86 ? -2.137 -4.462 14.495 1.00 96.75 86 LEU A C 1
ATOM 708 O O . LEU A 1 86 ? -1.084 -4.591 15.115 1.00 96.75 86 LEU A O 1
ATOM 712 N N . LYS A 1 87 ? -3.319 -4.779 15.024 1.00 95.75 87 LYS A N 1
ATOM 713 C CA . LYS A 1 87 ? -3.501 -5.451 16.309 1.00 95.75 87 LYS A CA 1
ATOM 714 C C . LYS A 1 87 ? -4.555 -6.536 16.213 1.00 95.75 87 LYS A C 1
ATOM 716 O O . LYS A 1 87 ? -5.507 -6.434 15.440 1.00 95.75 87 LYS A O 1
ATOM 721 N N . LYS A 1 88 ? -4.437 -7.570 17.041 1.00 94.12 88 LYS A N 1
ATOM 722 C CA . LYS A 1 88 ? -5.483 -8.607 17.121 1.00 94.12 88 LYS A CA 1
ATOM 723 C C . LYS A 1 88 ? -6.775 -8.050 17.692 1.00 94.12 88 LYS A C 1
ATOM 725 O O . LYS A 1 88 ? -7.837 -8.207 17.095 1.00 94.12 88 LYS A O 1
ATOM 730 N N . GLU A 1 89 ? -6.660 -7.348 18.813 1.00 95.00 89 GLU A N 1
ATOM 731 C CA . GLU A 1 89 ? -7.796 -6.821 19.556 1.00 95.00 89 GLU A CA 1
ATOM 732 C C . GLU A 1 89 ? -7.551 -5.411 20.099 1.00 95.00 89 GLU A C 1
ATOM 734 O O . GLU A 1 89 ? -6.445 -5.049 20.510 1.00 95.00 89 GLU A O 1
ATOM 739 N N . ILE A 1 90 ? -8.620 -4.618 20.166 1.00 96.50 90 ILE A N 1
ATOM 740 C CA . ILE A 1 90 ? -8.642 -3.340 20.882 1.00 96.50 90 ILE A CA 1
ATOM 741 C C . ILE A 1 90 ? -9.711 -3.399 21.968 1.00 96.50 90 ILE A C 1
ATOM 743 O O . ILE A 1 90 ? -10.912 -3.509 21.710 1.00 96.50 90 ILE A O 1
ATOM 747 N N . THR A 1 91 ? -9.267 -3.237 23.208 1.00 96.81 91 THR A N 1
ATOM 748 C CA . THR A 1 91 ? -10.077 -3.269 24.422 1.00 96.81 91 THR A CA 1
ATOM 749 C C . THR A 1 91 ? -9.888 -1.984 25.233 1.00 96.81 91 THR A C 1
ATOM 751 O O . THR A 1 91 ? -9.040 -1.136 24.953 1.00 96.81 91 THR A O 1
ATOM 754 N N . MET A 1 92 ? -10.695 -1.788 26.281 1.00 95.62 92 MET A N 1
ATOM 755 C CA . MET A 1 92 ? -10.571 -0.587 27.120 1.00 95.62 92 MET A CA 1
ATOM 756 C C . MET A 1 92 ? -9.238 -0.497 27.875 1.00 95.62 92 MET A C 1
ATOM 758 O O . MET A 1 92 ? -8.800 0.627 28.161 1.00 95.62 92 MET A O 1
ATOM 762 N N . SER A 1 93 ? -8.633 -1.644 28.202 1.00 95.94 93 SER A N 1
ATOM 763 C CA . SER A 1 93 ? -7.353 -1.748 28.905 1.00 95.94 93 SER A CA 1
ATOM 764 C C . SER A 1 93 ? -6.178 -1.427 27.985 1.00 95.94 93 SER A C 1
ATOM 766 O O . SER A 1 93 ? -5.345 -0.615 28.376 1.00 95.94 93 SER A O 1
ATOM 768 N N . ASN A 1 94 ? -6.147 -1.977 26.766 1.00 96.56 94 ASN A N 1
ATOM 769 C CA . ASN A 1 94 ? -5.001 -1.822 25.862 1.00 96.56 94 ASN A CA 1
ATOM 770 C C . ASN A 1 94 ? -5.082 -0.589 24.939 1.00 96.56 94 ASN A C 1
ATOM 772 O O . ASN A 1 94 ? -4.049 -0.123 24.471 1.00 96.56 94 ASN A O 1
ATOM 776 N N . LEU A 1 95 ? -6.270 0.006 24.722 1.00 97.38 95 LEU A N 1
ATOM 777 C CA . LEU A 1 95 ? -6.490 1.033 23.687 1.00 97.38 95 LEU A CA 1
ATOM 778 C C . LEU A 1 95 ? -5.444 2.153 23.676 1.00 97.38 95 LEU A C 1
ATOM 780 O O . LEU A 1 95 ? -5.057 2.611 22.611 1.00 97.38 95 LEU A O 1
ATOM 784 N N . ARG A 1 96 ? -5.030 2.662 24.843 1.00 95.44 96 ARG A N 1
ATOM 785 C CA . ARG A 1 96 ? -4.066 3.775 24.872 1.00 95.44 96 ARG A CA 1
ATOM 786 C C . ARG A 1 96 ? -2.712 3.354 24.322 1.00 95.44 96 ARG A C 1
ATOM 788 O O . ARG A 1 96 ? -2.157 4.085 23.518 1.00 95.44 96 ARG A O 1
ATOM 795 N N . GLU A 1 97 ? -2.213 2.219 24.779 1.00 95.19 97 GLU A N 1
ATOM 796 C CA . GLU A 1 97 ? -0.904 1.694 24.410 1.00 95.19 97 GLU A CA 1
ATOM 797 C C . GLU A 1 97 ? -0.827 1.461 22.902 1.00 95.19 97 GLU A C 1
ATOM 799 O O . GLU A 1 97 ? -0.050 2.126 22.221 1.00 95.19 97 GLU A O 1
ATOM 804 N N . VAL A 1 98 ? -1.741 0.650 22.363 1.00 96.19 98 VAL A N 1
ATOM 805 C CA . VAL A 1 98 ? -1.761 0.325 20.930 1.00 96.19 98 VAL A CA 1
ATOM 806 C C . VAL A 1 98 ? -2.033 1.543 20.047 1.00 96.19 98 VAL A C 1
ATOM 808 O O . VAL A 1 98 ? -1.494 1.660 18.950 1.00 96.19 98 VAL A O 1
ATOM 811 N N . PHE A 1 99 ? -2.838 2.498 20.522 1.00 98.06 99 PHE A N 1
ATOM 812 C CA . PHE A 1 99 ? -3.079 3.731 19.779 1.00 98.06 99 PHE A CA 1
ATOM 813 C C . PHE A 1 99 ? -1.828 4.608 19.726 1.00 98.06 99 PHE A C 1
ATOM 815 O O . PHE A 1 99 ? -1.534 5.172 18.678 1.00 98.06 99 PHE A O 1
ATOM 822 N N . PHE A 1 100 ? -1.076 4.730 20.823 1.00 96.38 100 PHE A N 1
ATOM 823 C CA . PHE A 1 100 ? 0.162 5.510 20.814 1.00 96.38 100 PHE A CA 1
ATOM 824 C C . PHE A 1 100 ? 1.297 4.819 20.057 1.00 96.38 100 PHE A C 1
ATOM 826 O O . PHE A 1 100 ? 2.118 5.520 19.469 1.00 96.38 100 PHE A O 1
ATOM 833 N N . GLN A 1 101 ? 1.294 3.488 19.976 1.00 93.56 101 GLN A N 1
ATOM 834 C CA . GLN A 1 101 ? 2.161 2.760 19.052 1.00 93.56 101 GLN A CA 1
ATOM 835 C C . GLN A 1 101 ? 1.845 3.131 17.596 1.00 93.56 101 GLN A C 1
ATOM 837 O O . GLN A 1 101 ? 2.732 3.574 16.871 1.00 93.56 101 GLN A O 1
ATOM 842 N N . ALA A 1 102 ? 0.565 3.112 17.202 1.00 96.69 102 ALA A N 1
ATOM 843 C CA . ALA A 1 102 ? 0.152 3.560 15.870 1.00 96.69 102 ALA A CA 1
ATOM 844 C C . ALA A 1 102 ? 0.496 5.038 15.606 1.00 96.69 102 ALA A C 1
ATOM 846 O O . ALA A 1 102 ? 0.896 5.397 14.500 1.00 96.69 102 ALA A O 1
ATOM 847 N N . VAL A 1 103 ? 0.381 5.912 16.614 1.00 95.69 103 VAL A N 1
ATOM 848 C CA . VAL A 1 103 ? 0.835 7.309 16.498 1.00 95.69 103 VAL A CA 1
ATOM 849 C C . VAL A 1 103 ? 2.334 7.366 16.211 1.00 95.69 103 VAL A C 1
ATOM 851 O O . VAL A 1 103 ? 2.720 8.088 15.295 1.00 95.69 103 VAL A O 1
ATOM 854 N N . SER A 1 104 ? 3.159 6.622 16.948 1.00 93.81 104 SER A N 1
ATOM 855 C CA . SER A 1 104 ? 4.613 6.591 16.742 1.00 93.81 104 SER A CA 1
ATOM 856 C C . SER A 1 104 ? 4.978 6.076 15.350 1.00 93.81 104 SER A C 1
ATOM 858 O O . SER A 1 104 ? 5.692 6.742 14.609 1.00 93.81 104 SER A O 1
ATOM 860 N N . ASN A 1 105 ? 4.413 4.934 14.957 1.00 94.19 105 ASN A N 1
ATOM 861 C CA . ASN A 1 105 ? 4.846 4.194 13.772 1.00 94.19 105 ASN A CA 1
ATOM 862 C C . ASN A 1 105 ? 4.209 4.692 12.466 1.00 94.19 105 ASN A C 1
ATOM 864 O O . ASN A 1 105 ? 4.738 4.432 11.388 1.00 94.19 105 ASN A O 1
ATOM 868 N N . SER A 1 106 ? 3.069 5.394 12.533 1.00 96.81 106 SER A N 1
ATOM 869 C CA . SER A 1 106 ? 2.269 5.740 11.345 1.00 96.81 106 SER A CA 1
ATOM 870 C C . SER A 1 106 ? 1.986 7.232 11.151 1.00 96.81 106 SER A C 1
ATOM 872 O O . SER A 1 106 ? 1.362 7.602 10.157 1.00 96.81 106 SER A O 1
ATOM 874 N N . SER A 1 107 ? 2.445 8.117 12.045 1.00 96.06 107 SER A N 1
ATOM 875 C CA . SER A 1 107 ? 2.237 9.570 11.884 1.00 96.06 107 SER A CA 1
ATOM 876 C C . SER A 1 107 ? 3.040 10.204 10.746 1.00 96.06 107 SER A C 1
ATOM 878 O O . SER A 1 107 ? 2.748 11.342 10.376 1.00 96.06 107 SER A O 1
ATOM 880 N N . TRP A 1 108 ? 4.042 9.511 10.204 1.00 96.25 108 TRP A N 1
ATOM 881 C CA . TRP A 1 108 ? 4.875 10.027 9.117 1.00 96.25 108 TRP A CA 1
ATOM 882 C C . TRP A 1 108 ? 4.130 10.111 7.776 1.00 96.25 108 TRP A C 1
ATOM 884 O O . TRP A 1 108 ? 4.501 10.916 6.926 1.00 96.25 108 TRP A O 1
ATOM 894 N N . ALA A 1 109 ? 3.095 9.290 7.577 1.00 97.75 109 ALA A N 1
ATOM 895 C CA . ALA A 1 109 ? 2.368 9.171 6.316 1.00 97.75 109 ALA A CA 1
ATOM 896 C C . ALA A 1 109 ? 1.283 10.252 6.151 1.00 97.75 109 ALA A C 1
ATOM 898 O O . ALA A 1 109 ? 0.892 10.924 7.111 1.00 97.75 109 ALA A O 1
ATOM 899 N N . ASN A 1 110 ? 0.729 10.382 4.937 1.00 98.00 110 ASN A N 1
ATOM 900 C CA . ASN A 1 110 ? -0.427 11.256 4.716 1.00 98.00 110 ASN A CA 1
ATOM 901 C C . ASN A 1 110 ? -1.630 10.780 5.538 1.00 98.00 110 ASN A C 1
ATOM 903 O O . ASN A 1 110 ? -2.357 11.606 6.087 1.00 98.00 110 ASN A O 1
ATOM 907 N N . GLU A 1 111 ? -1.837 9.465 5.639 1.00 98.50 111 GLU A N 1
ATOM 908 C CA . GLU A 1 111 ? -2.851 8.866 6.505 1.00 98.50 111 GLU A CA 1
ATOM 909 C C . GLU A 1 111 ? -2.299 7.654 7.265 1.00 98.50 111 GLU A C 1
ATOM 911 O O . GLU A 1 111 ? -1.911 6.649 6.671 1.00 98.50 111 GLU A O 1
ATOM 916 N N . GLY A 1 112 ? -2.301 7.742 8.596 1.00 98.38 112 GLY A N 1
ATOM 917 C CA . GLY A 1 112 ? -1.963 6.636 9.490 1.00 98.38 112 GLY A CA 1
ATOM 918 C C . GLY A 1 112 ? -3.214 5.971 10.061 1.00 98.38 112 GLY A C 1
ATOM 919 O O . GLY A 1 112 ? -4.153 6.666 10.461 1.00 98.38 112 GLY A O 1
ATOM 920 N N . TYR A 1 113 ? -3.222 4.643 10.140 1.00 98.75 113 TYR A N 1
ATOM 921 C CA . TYR A 1 113 ? -4.348 3.857 10.644 1.00 98.75 113 TYR A CA 1
ATOM 922 C C . TYR A 1 113 ? -3.909 2.835 11.694 1.00 98.75 113 TYR A C 1
ATOM 924 O O . TYR A 1 113 ? -2.960 2.086 11.488 1.00 98.75 113 TYR A O 1
ATOM 932 N N . LEU A 1 114 ? -4.666 2.757 12.788 1.00 98.62 114 LEU A N 1
ATOM 933 C CA . LEU A 1 114 ? -4.686 1.599 13.675 1.00 98.62 114 LEU A CA 1
ATOM 934 C C . LEU A 1 114 ? -5.755 0.624 13.170 1.00 98.62 114 LEU A C 1
ATOM 936 O O . LEU A 1 114 ? -6.919 0.994 13.000 1.00 98.62 114 LEU A O 1
ATOM 940 N N . VAL A 1 115 ? -5.384 -0.624 12.938 1.00 98.50 115 VAL A N 1
ATOM 941 C CA . VAL A 1 115 ? -6.269 -1.660 12.405 1.00 98.50 115 VAL A CA 1
ATOM 942 C C . VAL A 1 115 ? -6.401 -2.764 13.438 1.00 98.50 115 VAL A C 1
ATOM 944 O O . VAL A 1 115 ? -5.396 -3.217 13.973 1.00 98.50 115 VAL A O 1
ATOM 947 N N . ALA A 1 116 ? -7.619 -3.229 13.710 1.00 97.25 116 ALA A N 1
ATOM 948 C CA . ALA A 1 116 ? -7.791 -4.431 14.517 1.00 97.25 116 ALA A CA 1
ATOM 949 C C . ALA A 1 116 ? -8.923 -5.331 14.045 1.00 97.25 116 ALA A C 1
ATOM 951 O O . ALA A 1 116 ? -9.931 -4.855 13.516 1.00 97.25 116 ALA A O 1
ATOM 952 N N . ALA A 1 117 ? -8.740 -6.633 14.250 1.00 94.88 117 ALA A N 1
ATOM 953 C CA . ALA A 1 117 ? -9.729 -7.645 13.909 1.00 94.88 117 ALA A CA 1
ATOM 954 C C . ALA A 1 117 ? -10.864 -7.707 14.940 1.00 94.88 117 ALA A C 1
ATOM 956 O O . ALA A 1 117 ? -12.040 -7.680 14.570 1.00 94.88 117 ALA A O 1
ATOM 957 N N . ASP A 1 118 ? -10.524 -7.716 16.232 1.00 94.38 118 ASP A N 1
ATOM 958 C CA . ASP A 1 118 ? -11.509 -7.698 17.307 1.00 94.38 118 ASP A CA 1
ATOM 959 C C . ASP A 1 118 ? -11.655 -6.307 17.930 1.00 94.38 118 ASP A C 1
ATOM 961 O O . ASP A 1 118 ? -10.737 -5.742 18.530 1.00 94.38 118 ASP A O 1
ATOM 965 N N . ILE A 1 119 ? -12.853 -5.746 17.791 1.00 94.44 119 ILE A N 1
ATOM 966 C CA . ILE A 1 119 ? -13.255 -4.504 18.443 1.00 94.44 119 ILE A CA 1
ATOM 967 C C . ILE A 1 119 ? -14.716 -4.654 18.847 1.00 94.44 119 ILE A C 1
ATOM 969 O O . ILE A 1 119 ? -15.603 -4.791 17.989 1.00 94.44 119 ILE A O 1
ATOM 973 N N . ASN A 1 120 ? -14.990 -4.545 20.148 1.00 93.00 120 ASN A N 1
ATOM 974 C CA . ASN A 1 120 ? -16.355 -4.510 20.661 1.00 93.00 120 ASN A CA 1
ATOM 975 C C . ASN A 1 120 ? -17.021 -3.162 20.328 1.00 93.00 120 ASN A C 1
ATOM 977 O O . ASN A 1 120 ? -16.987 -2.207 21.108 1.00 93.00 120 ASN A O 1
ATOM 981 N N . THR A 1 121 ? -17.657 -3.104 19.159 1.00 92.06 121 THR A N 1
ATOM 982 C CA . THR A 1 121 ? -18.344 -1.917 18.630 1.00 92.06 121 THR A CA 1
ATOM 983 C C . THR A 1 121 ? -19.623 -1.556 19.388 1.00 92.06 121 THR A C 1
ATOM 985 O O . THR A 1 121 ? -20.120 -0.441 19.244 1.00 92.06 121 THR A O 1
ATOM 988 N N . GLU A 1 122 ? -20.154 -2.457 20.219 1.00 93.38 122 GLU A N 1
ATOM 989 C CA . GLU A 1 122 ? -21.321 -2.191 21.070 1.00 93.38 122 GLU A CA 1
ATOM 990 C C . GLU A 1 122 ? -20.939 -1.421 22.345 1.00 93.38 122 GLU A C 1
ATOM 992 O O . GLU A 1 122 ? -21.766 -0.733 22.956 1.00 93.38 122 GLU A O 1
ATOM 997 N N . ASN A 1 123 ? -19.662 -1.467 22.739 1.00 95.31 123 ASN A N 1
ATOM 998 C CA . ASN A 1 123 ? -19.154 -0.724 23.882 1.00 95.31 123 ASN A CA 1
ATOM 999 C C . ASN A 1 123 ? -19.009 0.772 23.557 1.00 95.31 123 ASN A C 1
ATOM 1001 O O . ASN A 1 123 ? -17.961 1.252 23.119 1.00 95.31 123 ASN A O 1
ATOM 1005 N N . LYS A 1 124 ? -20.055 1.547 23.862 1.00 96.19 124 LYS A N 1
ATOM 1006 C CA . LYS A 1 124 ? -20.091 3.003 23.630 1.00 96.19 124 LYS A CA 1
ATOM 1007 C C . LYS A 1 124 ? -18.913 3.762 24.253 1.00 96.19 124 LYS A C 1
ATOM 1009 O O . LYS A 1 124 ? -18.393 4.677 23.624 1.00 96.19 124 LYS A O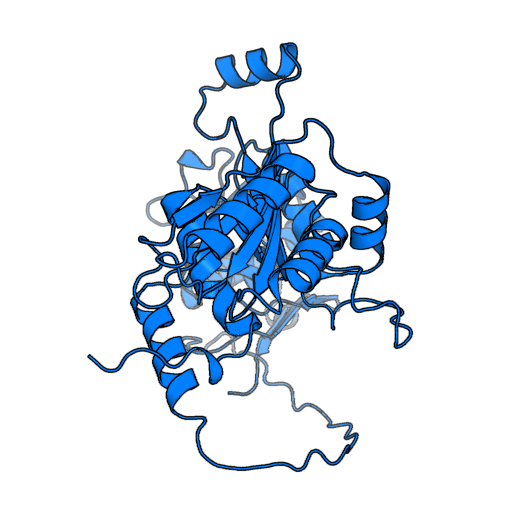 1
ATOM 1014 N N . LYS A 1 125 ? -18.455 3.379 25.453 1.00 96.75 125 LYS A N 1
ATOM 1015 C CA . LYS A 1 125 ? -17.324 4.050 26.125 1.00 96.75 125 LYS A CA 1
ATOM 1016 C C . LYS A 1 125 ? -16.015 3.851 25.361 1.00 96.75 125 LYS A C 1
ATOM 1018 O O . LYS A 1 125 ? -15.231 4.792 25.247 1.00 96.75 125 LYS A O 1
ATOM 1023 N N . LEU A 1 126 ? -15.793 2.642 24.839 1.00 97.06 126 LEU A N 1
ATOM 1024 C CA . LEU A 1 126 ? -14.638 2.331 23.999 1.00 97.06 126 LEU A CA 1
ATOM 1025 C C . LEU A 1 126 ? -14.677 3.159 22.711 1.00 97.06 126 LEU A C 1
ATOM 1027 O O . LEU A 1 126 ? -13.725 3.884 22.427 1.00 97.06 126 LEU A O 1
ATOM 1031 N N . MET A 1 127 ? -15.814 3.141 22.011 1.00 97.06 127 MET A N 1
ATOM 1032 C CA . MET A 1 127 ? -16.013 3.880 20.761 1.00 97.06 127 MET A CA 1
ATOM 1033 C C . MET A 1 127 ? -15.835 5.397 20.930 1.00 97.06 127 MET A C 1
ATOM 1035 O O . MET A 1 127 ? -15.168 6.042 20.122 1.00 97.06 127 MET A O 1
ATOM 1039 N N . GLU A 1 128 ? -16.373 5.984 22.003 1.00 97.50 128 GLU A N 1
ATOM 1040 C CA . GLU A 1 128 ? -16.180 7.406 22.312 1.00 97.50 128 GLU A CA 1
ATOM 1041 C C . GLU A 1 128 ? -14.712 7.745 22.596 1.00 97.50 128 GLU A C 1
ATOM 1043 O O . GLU A 1 128 ? -14.217 8.776 22.135 1.00 97.50 128 GLU A O 1
ATOM 1048 N N . LYS A 1 129 ? -13.998 6.887 23.335 1.00 97.31 129 LYS A N 1
ATOM 1049 C CA . LYS A 1 129 ? -12.575 7.085 23.645 1.00 97.31 129 LYS A CA 1
ATOM 1050 C C . LYS A 1 129 ? -11.708 6.966 22.389 1.00 97.31 129 LYS A C 1
ATOM 1052 O O . LYS A 1 129 ? -10.857 7.827 22.180 1.00 97.31 129 LYS A O 1
ATOM 1057 N N . MET A 1 130 ? -11.962 5.971 21.539 1.00 97.56 130 MET A N 1
ATOM 1058 C CA . MET A 1 130 ? -11.317 5.799 20.231 1.00 97.56 130 MET A CA 1
ATOM 1059 C C . MET A 1 130 ? -11.517 7.025 19.340 1.00 97.56 130 MET A C 1
ATOM 1061 O O . MET A 1 130 ? -10.547 7.596 18.851 1.00 97.56 130 MET A O 1
ATOM 1065 N N . LYS A 1 131 ? -12.763 7.499 19.210 1.00 97.38 131 LYS A N 1
ATOM 1066 C CA . LYS A 1 131 ? -13.087 8.694 18.422 1.00 97.38 131 LYS A CA 1
ATOM 1067 C C . LYS A 1 131 ? -12.375 9.943 18.944 1.00 97.38 131 LYS A C 1
ATOM 1069 O O . LYS A 1 131 ? -11.880 10.742 18.156 1.00 97.38 131 LYS A O 1
ATOM 1074 N N . ARG A 1 132 ? -12.304 10.124 20.269 1.00 97.62 132 ARG A N 1
ATOM 1075 C CA . ARG A 1 132 ? -11.562 11.241 20.882 1.00 97.62 132 ARG A CA 1
ATOM 1076 C C . ARG A 1 132 ? -10.070 11.171 20.558 1.00 97.62 132 ARG A C 1
ATOM 1078 O O . ARG A 1 132 ? -9.518 12.180 20.143 1.00 97.62 132 ARG A O 1
ATOM 1085 N N . LEU A 1 133 ? -9.444 10.001 20.707 1.00 97.62 133 LEU A N 1
ATOM 1086 C CA . LEU A 1 133 ? -8.030 9.802 20.370 1.00 97.62 133 LEU A CA 1
ATOM 1087 C C . LEU A 1 133 ? -7.764 10.066 18.881 1.00 97.62 133 LEU A C 1
ATOM 1089 O O . LEU A 1 133 ? -6.886 10.858 18.552 1.00 97.62 133 LEU A O 1
ATOM 1093 N N . SER A 1 134 ? -8.572 9.484 17.993 1.00 97.69 134 SER A N 1
ATOM 1094 C CA . SER A 1 134 ? -8.475 9.690 16.544 1.00 97.69 134 SER A CA 1
ATOM 1095 C C . SER A 1 134 ? -8.575 11.173 16.171 1.00 97.69 134 SER A C 1
ATOM 1097 O O . SER A 1 134 ? -7.697 11.700 15.493 1.00 97.69 134 SER A O 1
ATOM 1099 N N . ASN A 1 135 ? -9.558 11.894 16.718 1.00 96.50 135 ASN A N 1
ATOM 1100 C CA . ASN A 1 135 ? -9.708 13.333 16.486 1.00 96.50 135 ASN A CA 1
ATOM 1101 C C . ASN A 1 135 ? -8.527 14.165 17.016 1.00 96.50 135 ASN A C 1
ATOM 1103 O O . ASN A 1 135 ? -8.191 15.188 16.423 1.00 96.50 135 ASN A O 1
ATOM 1107 N N . SER A 1 136 ? -7.927 13.767 18.142 1.00 97.12 136 SER A N 1
ATOM 1108 C CA . SER A 1 136 ? -6.817 14.501 18.758 1.00 97.12 136 SER A CA 1
ATOM 1109 C C . SER A 1 136 ? -5.483 14.281 18.045 1.00 97.12 136 SER A C 1
ATOM 1111 O O . SER A 1 136 ? -4.716 15.231 17.918 1.00 97.12 136 SER A O 1
ATOM 1113 N N . PHE A 1 137 ? -5.202 13.059 17.586 1.00 96.94 137 PHE A N 1
ATOM 1114 C CA . PHE A 1 137 ? -3.880 12.674 17.069 1.00 96.94 137 PHE A CA 1
ATOM 1115 C C . PHE A 1 137 ? -3.858 12.389 15.560 1.00 96.94 137 PHE A C 1
ATOM 1117 O O . PHE A 1 137 ? -2.789 12.285 14.965 1.00 96.94 137 PHE A O 1
ATOM 1124 N N . GLY A 1 138 ? -5.025 12.297 14.921 1.00 96.94 138 GLY A N 1
ATOM 1125 C CA . GLY A 1 138 ? -5.159 12.141 13.474 1.00 96.94 138 GLY A CA 1
ATOM 1126 C C . GLY A 1 138 ? -4.997 10.715 12.945 1.00 96.94 138 GLY A C 1
ATOM 1127 O O . GLY A 1 138 ? -5.064 10.534 11.734 1.00 96.94 138 GLY A O 1
ATOM 1128 N N . ILE A 1 139 ? -4.826 9.716 13.814 1.00 98.50 139 ILE A N 1
ATOM 1129 C CA . ILE A 1 139 ? -4.781 8.301 13.420 1.00 98.50 139 ILE A CA 1
ATOM 1130 C C . ILE A 1 139 ? -6.203 7.779 13.207 1.00 98.50 139 ILE A C 1
ATOM 1132 O O . ILE A 1 139 ? -7.057 7.894 14.092 1.00 98.50 139 ILE A O 1
ATOM 1136 N N . GLY A 1 140 ? -6.464 7.225 12.027 1.00 98.62 140 GLY A N 1
ATOM 1137 C CA . GLY A 1 140 ? -7.720 6.556 11.706 1.00 98.62 140 GLY A CA 1
ATOM 1138 C C . GLY A 1 140 ? -7.812 5.188 12.372 1.00 98.62 140 GLY A C 1
ATOM 1139 O O . GLY A 1 140 ? -6.817 4.645 12.842 1.00 98.62 140 GLY A O 1
ATOM 1140 N N . ILE A 1 141 ? -9.013 4.618 12.428 1.00 98.69 141 ILE A N 1
ATOM 1141 C CA . ILE A 1 141 ? -9.227 3.292 13.004 1.00 98.69 141 ILE A CA 1
ATOM 1142 C C . ILE A 1 141 ? -10.069 2.434 12.070 1.00 98.69 141 ILE A C 1
ATOM 1144 O O . ILE A 1 141 ? -11.172 2.834 11.690 1.00 98.69 141 ILE A O 1
ATOM 1148 N N . ILE A 1 142 ? -9.558 1.252 11.732 1.00 98.56 142 ILE A N 1
ATOM 1149 C CA . ILE A 1 142 ? -10.224 0.260 10.885 1.00 98.56 142 ILE A CA 1
ATOM 1150 C C . ILE A 1 142 ? -10.555 -0.971 11.730 1.00 98.56 142 ILE A C 1
ATOM 1152 O O . ILE A 1 142 ? -9.680 -1.534 12.385 1.00 98.56 142 ILE A O 1
ATOM 1156 N N . LYS A 1 143 ? -11.816 -1.408 11.682 1.00 97.50 143 LYS A N 1
ATOM 1157 C CA . LYS A 1 143 ? -12.210 -2.750 12.116 1.00 97.50 143 LYS A CA 1
ATOM 1158 C C . LYS A 1 143 ? -12.124 -3.684 10.918 1.00 97.50 143 LYS A C 1
ATOM 1160 O O . LYS A 1 143 ? -12.903 -3.542 9.972 1.00 97.50 143 LYS A O 1
ATOM 1165 N N . LEU A 1 144 ? -11.172 -4.602 10.962 1.00 96.69 144 LEU A N 1
ATOM 1166 C CA . LEU A 1 144 ? -10.950 -5.604 9.932 1.00 96.69 144 LEU A CA 1
ATOM 1167 C C . LEU A 1 144 ? -11.929 -6.763 10.127 1.00 96.69 144 LEU A C 1
ATOM 1169 O O . LEU A 1 144 ? -12.048 -7.301 11.223 1.00 96.69 144 LEU A O 1
ATOM 1173 N N . ASN A 1 145 ? -12.632 -7.150 9.069 1.00 91.12 145 ASN A N 1
ATOM 1174 C CA . ASN A 1 145 ? -13.486 -8.329 9.086 1.00 91.12 145 ASN A CA 1
ATOM 1175 C C . ASN A 1 145 ? -12.717 -9.509 8.475 1.00 91.12 145 ASN A C 1
ATOM 1177 O O . ASN A 1 145 ? -12.505 -9.545 7.270 1.00 91.12 145 ASN A O 1
ATOM 1181 N N . ILE A 1 146 ? -12.264 -10.454 9.301 1.00 90.44 146 ILE A N 1
ATOM 1182 C CA . ILE A 1 146 ? -11.488 -11.615 8.827 1.00 90.44 146 ILE A CA 1
ATOM 1183 C C . ILE A 1 146 ? -12.378 -12.603 8.055 1.00 90.44 146 ILE A C 1
ATOM 1185 O O . ILE A 1 146 ? -11.930 -13.187 7.071 1.00 90.44 146 ILE A O 1
ATOM 1189 N N . GLU A 1 147 ? -13.643 -12.767 8.459 1.00 85.62 147 GLU A N 1
ATOM 1190 C CA . GLU A 1 147 ? -14.585 -13.685 7.799 1.00 85.62 147 GLU A CA 1
ATOM 1191 C C . GLU A 1 147 ? -14.890 -13.248 6.360 1.00 85.62 147 GLU A C 1
ATOM 1193 O O . GLU A 1 147 ? -14.916 -14.067 5.438 1.00 85.62 147 GLU A O 1
ATOM 1198 N N . ASP A 1 148 ? -15.103 -11.946 6.167 1.00 84.88 148 ASP A N 1
ATOM 1199 C CA . ASP A 1 148 ? -15.262 -11.331 4.855 1.00 84.88 148 ASP A CA 1
ATOM 1200 C C . ASP A 1 148 ? -14.656 -9.915 4.849 1.00 84.88 148 ASP A C 1
ATOM 1202 O O . ASP A 1 148 ? -15.320 -8.938 5.228 1.00 84.88 148 ASP A O 1
ATOM 1206 N N . PRO A 1 149 ? -13.406 -9.777 4.368 1.00 89.50 149 PRO A N 1
ATOM 1207 C CA . PRO A 1 149 ? -12.680 -8.509 4.360 1.00 89.50 149 PRO A CA 1
ATOM 1208 C C . PRO A 1 149 ? -13.373 -7.367 3.632 1.00 89.50 149 PRO A C 1
ATOM 1210 O O . PRO A 1 149 ? -13.085 -6.209 3.937 1.00 89.50 149 PRO A O 1
ATOM 1213 N N . LYS A 1 150 ? -14.314 -7.646 2.719 1.00 82.69 150 LYS A N 1
ATOM 1214 C CA . LYS A 1 150 ? -15.102 -6.603 2.041 1.00 82.69 150 LYS A CA 1
ATOM 1215 C C . LYS A 1 150 ? -15.976 -5.810 3.003 1.00 82.69 150 LYS A C 1
ATOM 1217 O O . LYS A 1 150 ? -16.289 -4.659 2.720 1.00 82.69 150 LYS A O 1
ATOM 1222 N N . PHE A 1 151 ? -16.372 -6.419 4.119 1.00 83.94 151 PHE A N 1
ATOM 1223 C CA . PHE A 1 151 ? -17.194 -5.787 5.149 1.00 83.94 151 PHE A CA 1
ATOM 1224 C C . PHE A 1 151 ? -16.370 -5.166 6.282 1.00 83.94 151 PHE A C 1
ATOM 1226 O O . PHE A 1 151 ? -16.929 -4.793 7.315 1.00 83.94 151 PHE A O 1
ATOM 1233 N N . SER A 1 152 ? -15.052 -5.038 6.108 1.00 92.94 152 SER A N 1
ATOM 1234 C CA . SER A 1 152 ? -14.234 -4.216 7.001 1.00 92.94 152 SER A CA 1
ATOM 1235 C C . SER A 1 152 ? -14.696 -2.759 6.946 1.00 92.94 152 SER A C 1
ATOM 1237 O O . SER A 1 152 ? -15.225 -2.293 5.936 1.00 92.94 152 SER A O 1
ATOM 1239 N N . VAL A 1 153 ? -14.516 -2.025 8.043 1.00 93.12 153 VAL A N 1
ATOM 1240 C CA . VAL A 1 153 ? -15.083 -0.680 8.191 1.00 93.12 153 VAL A CA 1
ATOM 1241 C C . VAL A 1 153 ? -14.092 0.285 8.823 1.00 93.12 153 VAL A C 1
ATOM 1243 O O . VAL A 1 153 ? -13.450 -0.015 9.828 1.00 93.12 153 VAL A O 1
ATOM 1246 N N . ILE A 1 154 ? -14.014 1.491 8.263 1.00 97.19 154 ILE A N 1
ATOM 1247 C CA . ILE A 1 154 ? -13.341 2.624 8.898 1.00 97.19 154 ILE A CA 1
ATOM 1248 C C . ILE A 1 154 ? -14.263 3.152 10.006 1.00 97.19 154 ILE A C 1
ATOM 1250 O O . ILE A 1 154 ? -15.273 3.800 9.739 1.00 97.19 154 ILE A O 1
ATOM 1254 N N . LEU A 1 155 ? -13.923 2.864 11.263 1.00 95.62 155 LEU A N 1
ATOM 1255 C CA . LEU A 1 155 ? -14.645 3.349 12.443 1.00 95.62 155 LEU A CA 1
ATOM 1256 C C . LEU A 1 155 ? -14.356 4.829 12.726 1.00 95.62 155 LEU A C 1
ATOM 1258 O O . LEU A 1 155 ? -15.183 5.537 13.304 1.00 95.62 155 LEU A O 1
ATOM 1262 N N . SER A 1 156 ? -13.161 5.302 12.374 1.00 96.06 156 SER A N 1
ATOM 1263 C CA . SER A 1 156 ? -12.766 6.711 12.452 1.00 96.06 156 SER A CA 1
ATOM 1264 C C . SER A 1 156 ? -11.801 7.021 11.315 1.00 96.06 156 SER A C 1
ATOM 1266 O O . SER A 1 156 ? -10.817 6.310 11.135 1.00 96.06 156 SER A O 1
ATOM 1268 N N . SER A 1 157 ? -12.092 8.045 10.518 1.00 96.31 157 SER A N 1
ATOM 1269 C CA . SER A 1 157 ? -11.228 8.438 9.402 1.00 96.31 157 SER A CA 1
ATOM 1270 C C . SER A 1 157 ? -9.927 9.052 9.914 1.00 96.31 157 SER A C 1
ATOM 1272 O O . SER A 1 157 ? -9.951 9.836 10.863 1.00 96.31 157 SER A O 1
ATOM 1274 N N . ALA A 1 158 ? -8.805 8.725 9.272 1.00 97.62 158 ALA A N 1
ATOM 1275 C CA . ALA A 1 158 ? -7.542 9.395 9.549 1.00 97.62 158 ALA A CA 1
ATOM 1276 C C . ALA A 1 158 ? -7.623 10.874 9.144 1.00 97.62 158 ALA A C 1
ATOM 1278 O O . ALA A 1 158 ? -8.306 11.244 8.183 1.00 97.62 158 ALA A O 1
ATOM 1279 N N . LYS A 1 159 ? -6.908 11.738 9.869 1.00 97.31 159 LYS A N 1
ATOM 1280 C CA . LYS A 1 159 ? -6.732 13.129 9.456 1.00 97.31 159 LYS A CA 1
ATOM 1281 C C . LYS A 1 159 ? -5.621 13.171 8.414 1.00 97.31 159 LYS A C 1
ATOM 1283 O O . LYS A 1 159 ? -4.452 13.037 8.768 1.00 97.31 159 LYS A O 1
ATOM 1288 N N . ARG A 1 160 ? -5.992 13.404 7.154 1.00 96.19 160 ARG A N 1
ATOM 1289 C CA . ARG A 1 160 ? -5.025 13.541 6.064 1.00 96.19 160 ARG A CA 1
ATOM 1290 C C . ARG A 1 160 ? -4.061 14.700 6.324 1.00 96.19 160 ARG A C 1
ATOM 1292 O O . ARG A 1 160 ? -4.499 15.827 6.565 1.00 96.19 160 ARG A O 1
ATOM 1299 N N . ARG A 1 161 ? -2.764 14.411 6.254 1.00 94.88 161 ARG A N 1
ATOM 1300 C CA . ARG A 1 161 ? -1.668 15.387 6.272 1.00 94.88 161 ARG A CA 1
ATOM 1301 C C . ARG A 1 161 ? -1.251 15.708 4.839 1.00 94.88 161 ARG A C 1
ATOM 1303 O O . ARG A 1 161 ? -1.231 14.816 3.990 1.00 94.88 161 ARG A O 1
ATOM 1310 N N . GLU A 1 162 ? -0.953 16.975 4.571 1.00 90.62 162 GLU A N 1
ATOM 1311 C CA . GLU A 1 162 ? -0.494 17.425 3.248 1.00 90.62 162 GLU A CA 1
ATOM 1312 C C . GLU A 1 162 ? 0.946 16.979 2.982 1.00 90.62 162 GLU A C 1
ATOM 1314 O O . GLU A 1 162 ? 1.260 16.504 1.893 1.00 90.62 162 GLU A O 1
ATOM 1319 N N . GLU A 1 163 ? 1.783 17.053 4.014 1.00 93.19 163 GLU A N 1
ATOM 1320 C CA . GLU A 1 163 ? 3.195 16.692 3.972 1.00 93.19 163 GLU A CA 1
ATOM 1321 C C . GLU A 1 163 ? 3.448 15.412 4.772 1.00 93.19 163 GLU A C 1
ATOM 1323 O O . GLU A 1 163 ? 2.790 15.147 5.785 1.00 93.19 163 GLU A O 1
ATOM 1328 N N . ILE A 1 164 ? 4.411 14.626 4.294 1.00 95.25 164 ILE A N 1
ATOM 1329 C CA . ILE A 1 164 ? 4.952 13.471 5.012 1.00 95.25 164 ILE A CA 1
ATOM 1330 C C . ILE A 1 164 ? 6.119 13.915 5.897 1.00 95.25 164 ILE A C 1
ATOM 1332 O O . ILE A 1 164 ? 6.781 14.911 5.607 1.00 95.25 164 ILE A O 1
ATOM 1336 N N . ASP A 1 165 ? 6.403 13.156 6.950 1.00 96.00 165 ASP A N 1
ATOM 1337 C CA . ASP A 1 165 ? 7.609 13.357 7.755 1.00 96.00 165 ASP A CA 1
ATOM 1338 C C . ASP A 1 165 ? 8.829 12.779 7.023 1.00 96.00 165 ASP A C 1
ATOM 1340 O O . ASP A 1 165 ? 9.088 11.574 7.056 1.00 96.00 165 ASP A O 1
ATOM 1344 N N . GLY A 1 166 ? 9.559 13.655 6.331 1.00 94.81 166 GLY A N 1
ATOM 1345 C CA . GLY A 1 166 ? 10.726 13.284 5.535 1.00 94.81 166 GLY A CA 1
ATOM 1346 C C . GLY A 1 166 ? 11.861 12.655 6.345 1.00 94.81 166 GLY A C 1
ATOM 1347 O O . GLY A 1 166 ? 12.533 11.767 5.824 1.00 94.81 166 GLY A O 1
ATOM 1348 N N . ASP A 1 167 ? 12.049 13.048 7.609 1.00 93.88 167 ASP A N 1
ATOM 1349 C CA . ASP A 1 167 ? 13.122 12.508 8.452 1.00 93.88 167 ASP A CA 1
ATOM 1350 C C . ASP A 1 167 ? 12.828 11.050 8.819 1.00 93.88 167 ASP A C 1
ATOM 1352 O O . ASP A 1 167 ? 13.682 10.173 8.653 1.00 93.88 167 ASP A O 1
ATOM 1356 N N . THR A 1 168 ? 11.588 10.766 9.231 1.00 93.38 168 THR A N 1
ATOM 1357 C CA . THR A 1 168 ? 11.141 9.396 9.521 1.00 93.38 168 THR A CA 1
ATOM 1358 C C . THR A 1 168 ? 11.188 8.519 8.267 1.00 93.38 168 THR A C 1
ATOM 1360 O O . THR A 1 168 ? 11.678 7.389 8.317 1.00 93.38 168 THR A O 1
ATOM 1363 N N . VAL A 1 169 ? 10.737 9.041 7.122 1.00 95.25 169 VAL A N 1
ATOM 1364 C CA . VAL A 1 169 ? 10.767 8.325 5.835 1.00 95.25 169 VAL A CA 1
ATOM 1365 C C . VAL A 1 169 ? 12.199 8.007 5.404 1.00 95.25 169 VAL A C 1
ATOM 1367 O O . VAL A 1 169 ? 12.475 6.879 4.996 1.00 95.25 169 VAL A O 1
ATOM 1370 N N . ASN A 1 170 ? 13.118 8.967 5.517 1.00 93.75 170 ASN A N 1
ATOM 1371 C CA . ASN A 1 170 ? 14.520 8.764 5.166 1.00 93.75 170 ASN A CA 1
ATOM 1372 C C . ASN A 1 170 ? 15.179 7.725 6.083 1.00 93.75 170 ASN A C 1
ATOM 1374 O O . ASN A 1 170 ? 15.869 6.830 5.604 1.00 93.75 170 ASN A O 1
ATOM 1378 N N . ASN A 1 171 ? 14.912 7.788 7.390 1.00 91.38 171 ASN A N 1
ATOM 1379 C CA . ASN A 1 171 ? 15.400 6.782 8.327 1.00 91.38 171 ASN A CA 1
ATOM 1380 C C . ASN A 1 171 ? 14.885 5.377 7.968 1.00 91.38 171 ASN A C 1
ATOM 1382 O O . ASN A 1 171 ? 15.679 4.449 7.851 1.00 91.38 171 ASN A O 1
ATOM 1386 N N . LEU A 1 172 ? 13.577 5.227 7.719 1.00 92.44 172 LEU A N 1
ATOM 1387 C CA . LEU A 1 172 ? 12.968 3.957 7.303 1.00 92.44 172 LEU A CA 1
ATOM 1388 C C . LEU A 1 172 ? 13.589 3.395 6.014 1.00 92.44 172 LEU A C 1
ATOM 1390 O O . LEU A 1 172 ? 13.824 2.189 5.925 1.00 92.44 172 LEU A O 1
ATOM 1394 N N . PHE A 1 173 ? 13.872 4.259 5.037 1.00 93.50 173 PHE A N 1
ATOM 1395 C CA . PHE A 1 173 ? 14.502 3.883 3.770 1.00 93.50 173 PHE A CA 1
ATOM 1396 C C . PHE A 1 173 ? 15.920 3.331 3.950 1.00 93.50 173 PHE A C 1
ATOM 1398 O O . PHE A 1 173 ? 16.285 2.351 3.300 1.00 93.50 173 PHE A O 1
ATOM 1405 N N . GLU A 1 174 ? 16.710 3.935 4.838 1.00 90.62 174 GLU A N 1
ATOM 1406 C CA . GLU A 1 174 ? 18.077 3.490 5.112 1.00 90.62 174 GLU A CA 1
ATOM 1407 C C . GLU A 1 174 ? 18.105 2.166 5.880 1.00 90.62 174 GLU A C 1
ATOM 1409 O O . GLU A 1 174 ? 18.946 1.305 5.613 1.00 90.62 174 GLU A O 1
ATOM 1414 N N . ILE A 1 175 ? 17.173 1.977 6.818 1.00 89.06 175 ILE A N 1
ATOM 1415 C CA . ILE A 1 175 ? 17.235 0.844 7.742 1.00 89.06 175 ILE A CA 1
ATOM 1416 C C . ILE A 1 175 ? 16.455 -0.385 7.283 1.00 89.06 175 ILE A C 1
ATOM 1418 O O . ILE A 1 175 ? 16.784 -1.461 7.765 1.00 89.06 175 ILE A O 1
ATOM 1422 N N . ASN A 1 176 ? 15.430 -0.288 6.424 1.00 91.56 176 ASN A N 1
ATOM 1423 C CA . ASN A 1 176 ? 14.551 -1.420 6.096 1.00 91.56 176 ASN A CA 1
ATOM 1424 C C . ASN A 1 176 ? 14.464 -1.703 4.583 1.00 91.56 176 ASN A C 1
ATOM 1426 O O . ASN A 1 176 ? 13.997 -0.871 3.802 1.00 91.56 176 ASN A O 1
ATOM 1430 N N . LYS A 1 177 ? 14.851 -2.924 4.168 1.00 92.38 177 LYS A N 1
ATOM 1431 C CA . LYS A 1 177 ? 14.841 -3.332 2.746 1.00 92.38 177 LYS A CA 1
ATOM 1432 C C . LYS A 1 177 ? 13.432 -3.307 2.140 1.00 92.38 177 LYS A C 1
ATOM 1434 O O . LYS A 1 177 ? 13.284 -2.884 1.001 1.00 92.38 177 LYS A O 1
ATOM 1439 N N . ASP A 1 178 ? 12.401 -3.718 2.881 1.00 94.56 178 ASP A N 1
ATOM 1440 C CA . ASP A 1 178 ? 11.025 -3.706 2.371 1.00 94.56 178 ASP A CA 1
ATOM 1441 C C . ASP A 1 178 ? 10.504 -2.288 2.146 1.00 94.56 178 ASP A C 1
ATOM 1443 O O . ASP A 1 178 ? 9.877 -2.013 1.124 1.00 94.56 178 ASP A O 1
ATOM 1447 N N . PHE A 1 179 ? 10.789 -1.374 3.069 1.00 96.00 179 PHE A N 1
ATOM 1448 C CA . PHE A 1 179 ? 10.386 0.020 2.925 1.00 96.00 179 PHE A CA 1
ATOM 1449 C C . PHE A 1 179 ? 11.109 0.698 1.756 1.00 96.00 179 PHE A C 1
ATOM 1451 O O . PHE A 1 179 ? 10.503 1.454 0.995 1.00 96.00 179 PHE A O 1
ATOM 1458 N N . LYS A 1 180 ? 12.389 0.370 1.559 1.00 95.44 180 LYS A N 1
ATOM 1459 C CA . LYS A 1 180 ? 13.154 0.790 0.385 1.00 95.44 180 LYS A CA 1
ATOM 1460 C C . LYS A 1 180 ? 12.514 0.307 -0.916 1.00 95.44 180 LYS A C 1
ATOM 1462 O O . LYS A 1 180 ? 12.251 1.123 -1.795 1.00 95.44 180 LYS A O 1
ATOM 1467 N N . ASP A 1 181 ? 12.211 -0.986 -1.014 1.00 94.81 181 ASP A N 1
ATOM 1468 C CA . ASP A 1 181 ? 11.554 -1.572 -2.188 1.00 94.81 181 ASP A CA 1
ATOM 1469 C C . ASP A 1 181 ? 10.173 -0.933 -2.445 1.00 94.81 181 ASP A C 1
ATOM 1471 O O . ASP A 1 181 ? 9.801 -0.673 -3.588 1.00 94.81 181 ASP A O 1
ATOM 1475 N N . PHE A 1 182 ? 9.422 -0.620 -1.383 1.00 97.38 182 PHE A N 1
ATOM 1476 C CA . PHE A 1 182 ? 8.151 0.103 -1.476 1.00 97.38 182 PHE A CA 1
ATOM 1477 C C . PHE A 1 182 ? 8.310 1.503 -2.072 1.00 97.38 182 PHE A C 1
ATOM 1479 O O . PHE A 1 182 ? 7.556 1.868 -2.972 1.00 97.38 182 PHE A O 1
ATOM 1486 N N . LEU A 1 183 ? 9.282 2.291 -1.603 1.00 96.88 183 LEU A N 1
ATOM 1487 C CA . LEU A 1 183 ? 9.483 3.645 -2.120 1.00 96.88 183 LEU A CA 1
ATOM 1488 C C . LEU A 1 183 ? 9.943 3.663 -3.583 1.00 96.88 183 LEU A C 1
ATOM 1490 O O . LEU A 1 183 ? 9.559 4.576 -4.313 1.00 96.88 183 LEU A O 1
ATOM 1494 N N . LEU A 1 184 ? 10.683 2.647 -4.037 1.00 93.44 184 LEU A N 1
ATOM 1495 C CA . LEU A 1 184 ? 11.024 2.488 -5.457 1.00 93.44 184 LEU A CA 1
ATOM 1496 C C . LEU A 1 184 ? 9.772 2.262 -6.326 1.00 93.44 184 LEU A C 1
ATOM 1498 O O . LEU A 1 184 ? 9.639 2.860 -7.400 1.00 93.44 184 LEU A O 1
ATOM 1502 N N . ASP A 1 185 ? 8.823 1.450 -5.848 1.00 92.19 185 ASP A N 1
ATOM 1503 C CA . ASP A 1 185 ? 7.535 1.239 -6.521 1.00 92.19 185 ASP A CA 1
ATOM 1504 C C . ASP A 1 185 ? 6.695 2.524 -6.531 1.00 92.19 185 ASP A C 1
ATOM 1506 O O . ASP A 1 185 ? 6.111 2.870 -7.560 1.00 92.19 185 ASP A O 1
ATOM 1510 N N . VAL A 1 186 ? 6.667 3.263 -5.416 1.00 96.25 186 VAL A N 1
ATOM 1511 C CA . VAL A 1 186 ? 5.987 4.564 -5.310 1.00 96.25 186 VAL A CA 1
ATOM 1512 C C . VAL A 1 186 ? 6.556 5.561 -6.318 1.00 96.25 186 VAL A C 1
ATOM 1514 O O . VAL A 1 186 ? 5.793 6.169 -7.069 1.00 96.25 186 VAL A O 1
ATOM 1517 N N . GLU A 1 187 ? 7.880 5.734 -6.355 1.00 95.06 187 GLU A N 1
ATOM 1518 C CA . GLU A 1 187 ? 8.550 6.665 -7.269 1.00 95.06 187 GLU A CA 1
ATOM 1519 C C . GLU A 1 187 ? 8.215 6.326 -8.726 1.00 95.06 187 GLU A C 1
ATOM 1521 O O . GLU A 1 187 ? 7.775 7.189 -9.494 1.00 95.06 187 GLU A O 1
ATOM 1526 N N . SER A 1 188 ? 8.355 5.048 -9.085 1.00 90.12 188 SER A N 1
ATOM 1527 C CA . SER A 1 188 ? 8.018 4.538 -10.414 1.00 90.12 188 SER A CA 1
ATOM 1528 C C . SER A 1 188 ? 6.552 4.809 -10.751 1.00 90.12 188 SER A C 1
ATOM 1530 O O . SER A 1 188 ? 6.247 5.330 -11.825 1.00 90.12 188 SER A O 1
ATOM 1532 N N . GLY A 1 189 ? 5.643 4.524 -9.816 1.00 87.25 189 GLY A N 1
ATOM 1533 C CA . GLY A 1 189 ? 4.210 4.724 -9.990 1.00 87.25 189 GLY A CA 1
ATOM 1534 C C . GLY A 1 189 ? 3.810 6.187 -10.177 1.00 87.25 189 GLY A C 1
ATOM 1535 O O . GLY A 1 189 ? 2.971 6.503 -11.024 1.00 87.25 189 GLY A O 1
ATOM 1536 N N . VAL A 1 190 ? 4.458 7.104 -9.457 1.00 91.81 190 VAL A N 1
ATOM 1537 C CA . VAL A 1 190 ? 4.262 8.552 -9.622 1.00 91.81 190 VAL A CA 1
ATOM 1538 C C . VAL A 1 190 ? 4.742 9.027 -10.992 1.00 91.81 190 VAL A C 1
ATOM 1540 O O . VAL A 1 190 ? 4.027 9.799 -11.637 1.00 91.81 190 VAL A O 1
ATOM 1543 N N . LYS A 1 191 ? 5.906 8.554 -11.464 1.00 88.62 191 LYS A N 1
ATOM 1544 C CA . LYS A 1 191 ? 6.448 8.898 -12.792 1.00 88.62 191 LYS A CA 1
ATOM 1545 C C . LYS A 1 191 ? 5.485 8.504 -13.916 1.00 88.62 191 LYS A C 1
ATOM 1547 O O . LYS A 1 191 ? 5.250 9.301 -14.820 1.00 88.62 191 LYS A O 1
ATOM 1552 N N . ILE A 1 192 ? 4.892 7.310 -13.836 1.00 85.06 192 ILE A N 1
ATOM 1553 C CA . ILE A 1 192 ? 3.978 6.790 -14.870 1.00 85.06 192 ILE A CA 1
ATOM 1554 C C . ILE A 1 192 ? 2.490 7.083 -14.605 1.00 85.06 192 ILE A C 1
ATOM 1556 O O . ILE A 1 192 ? 1.630 6.665 -15.383 1.00 85.06 192 ILE A O 1
ATOM 1560 N N . ASN A 1 193 ? 2.171 7.776 -13.506 1.00 86.69 193 ASN A N 1
ATOM 1561 C CA . ASN A 1 193 ? 0.812 8.071 -13.041 1.00 86.69 193 ASN A CA 1
ATOM 1562 C C . ASN A 1 193 ? -0.081 6.819 -12.855 1.00 86.69 193 ASN A C 1
ATOM 1564 O O . ASN A 1 193 ? -1.275 6.849 -13.160 1.00 86.69 193 ASN A O 1
ATOM 1568 N N . ARG A 1 194 ? 0.469 5.699 -12.363 1.00 86.44 194 ARG A N 1
ATOM 1569 C CA . ARG A 1 194 ? -0.261 4.437 -12.109 1.00 86.44 194 ARG A CA 1
ATOM 1570 C C . ARG A 1 194 ? 0.364 3.629 -10.982 1.00 86.44 194 ARG A C 1
ATOM 1572 O O . ARG A 1 194 ? 1.493 3.877 -10.593 1.00 86.44 194 ARG A O 1
ATOM 1579 N N . ILE A 1 195 ? -0.368 2.645 -10.468 1.00 83.81 195 ILE A N 1
ATOM 1580 C CA . ILE A 1 195 ? 0.183 1.723 -9.476 1.00 83.81 195 ILE A CA 1
ATOM 1581 C C . ILE A 1 195 ? 1.166 0.761 -10.147 1.00 83.81 195 ILE A C 1
ATOM 1583 O O . ILE A 1 195 ? 0.851 0.108 -11.142 1.00 83.81 195 ILE A O 1
ATOM 1587 N N . VAL A 1 196 ? 2.345 0.666 -9.550 1.00 79.25 196 VAL A N 1
ATOM 1588 C CA . VAL A 1 196 ? 3.410 -0.286 -9.842 1.00 79.25 196 VAL A CA 1
ATOM 1589 C C . VAL A 1 196 ? 3.406 -1.377 -8.770 1.00 79.25 196 VAL A C 1
ATOM 1591 O O . VAL A 1 196 ? 3.371 -1.079 -7.580 1.00 79.25 196 VAL A O 1
ATOM 1594 N N . HIS A 1 197 ? 3.426 -2.641 -9.200 1.00 80.81 197 HIS A N 1
ATOM 1595 C CA . HIS A 1 197 ? 3.342 -3.826 -8.336 1.00 80.81 197 HIS A CA 1
ATOM 1596 C C . HIS A 1 197 ? 4.588 -4.713 -8.495 1.00 80.81 197 HIS A C 1
ATOM 1598 O O . HIS A 1 197 ? 4.468 -5.883 -8.885 1.00 80.81 197 HIS A O 1
ATOM 1604 N N . TYR A 1 198 ? 5.792 -4.165 -8.324 1.00 77.06 198 TYR A N 1
ATOM 1605 C CA . TYR A 1 198 ? 7.018 -4.968 -8.446 1.00 77.06 198 TYR A CA 1
ATOM 1606 C C . TYR A 1 198 ? 7.297 -5.695 -7.145 1.00 77.06 198 TYR A C 1
ATOM 1608 O O . TYR A 1 198 ? 7.541 -6.899 -7.154 1.00 77.06 198 TYR A O 1
ATOM 1616 N N . ASN A 1 199 ? 7.168 -4.956 -6.049 1.00 87.38 199 ASN A N 1
ATOM 1617 C CA . ASN A 1 199 ? 7.523 -5.363 -4.704 1.00 87.38 199 ASN A CA 1
ATOM 1618 C C . ASN A 1 199 ? 6.327 -5.340 -3.741 1.00 87.38 199 ASN A C 1
ATOM 1620 O O . ASN A 1 199 ? 6.482 -5.721 -2.582 1.00 87.38 199 ASN A O 1
ATOM 1624 N N . LEU A 1 200 ? 5.158 -4.874 -4.190 1.00 88.88 200 LEU A N 1
ATOM 1625 C CA . LEU A 1 200 ? 3.925 -4.861 -3.400 1.00 88.88 200 LEU A CA 1
ATOM 1626 C C . LEU A 1 200 ? 3.388 -6.266 -3.117 1.00 88.88 200 LEU A C 1
ATOM 1628 O O . LEU A 1 200 ? 3.601 -7.197 -3.895 1.00 88.88 200 LEU A O 1
ATOM 1632 N N . ASP A 1 201 ? 2.632 -6.386 -2.029 1.00 92.69 201 ASP A N 1
ATOM 1633 C CA . ASP A 1 201 ? 2.016 -7.643 -1.622 1.00 92.69 201 ASP A CA 1
ATOM 1634 C C . ASP A 1 201 ? 0.948 -8.070 -2.639 1.00 92.69 201 ASP A C 1
ATOM 1636 O O . ASP A 1 201 ? 0.067 -7.292 -3.026 1.00 92.69 201 ASP A O 1
ATOM 1640 N N . GLU A 1 202 ? 0.983 -9.341 -3.041 1.00 90.25 202 GLU A N 1
ATOM 1641 C CA . GLU A 1 202 ? -0.039 -9.906 -3.917 1.00 90.25 202 GLU A CA 1
ATOM 1642 C C . GLU A 1 202 ? -1.403 -9.954 -3.213 1.00 90.25 202 GLU A C 1
ATOM 1644 O O . GLU A 1 202 ? -1.535 -10.328 -2.042 1.00 90.25 202 GLU A O 1
ATOM 1649 N N . VAL A 1 203 ? -2.445 -9.574 -3.950 1.00 89.38 203 VAL A N 1
ATOM 1650 C CA . VAL A 1 203 ? -3.817 -9.571 -3.443 1.00 89.38 203 VAL A CA 1
ATOM 1651 C C . VAL A 1 203 ? -4.376 -10.985 -3.549 1.00 89.38 203 VAL A C 1
ATOM 1653 O O . VAL A 1 203 ? -4.711 -11.448 -4.640 1.00 89.38 203 VAL A O 1
ATOM 1656 N N . ARG A 1 204 ? -4.485 -11.667 -2.405 1.00 87.56 204 ARG A N 1
ATOM 1657 C CA . ARG A 1 204 ? -5.060 -13.016 -2.326 1.00 87.56 204 ARG A CA 1
ATOM 1658 C C . ARG A 1 204 ? -6.540 -13.021 -2.702 1.00 87.56 204 ARG A C 1
ATOM 1660 O O . ARG A 1 204 ? -7.267 -12.051 -2.500 1.00 87.56 204 ARG A O 1
ATOM 1667 N N . THR A 1 205 ? -7.011 -14.143 -3.221 1.00 82.31 205 THR A N 1
ATOM 1668 C CA . THR A 1 205 ? -8.430 -14.410 -3.454 1.00 82.31 205 THR A CA 1
ATOM 1669 C C . THR A 1 205 ? -9.149 -14.751 -2.146 1.00 82.31 205 THR A C 1
ATOM 1671 O O . THR A 1 205 ? -8.539 -15.182 -1.171 1.00 82.31 205 THR A O 1
ATOM 1674 N N . LEU A 1 206 ? -10.481 -14.620 -2.124 1.00 79.94 206 LEU A N 1
ATOM 1675 C CA . LEU A 1 206 ? -11.281 -15.012 -0.953 1.00 79.94 206 LEU A CA 1
ATOM 1676 C C . LEU A 1 206 ? -11.132 -16.499 -0.595 1.00 79.94 206 LEU A C 1
ATOM 1678 O O . LEU A 1 206 ? -11.317 -16.855 0.561 1.00 79.94 206 LEU A O 1
ATOM 1682 N N . SER A 1 207 ? -10.829 -17.365 -1.566 1.00 76.75 207 SER A N 1
ATOM 1683 C CA . SER A 1 207 ? -10.579 -18.786 -1.302 1.00 76.75 207 SER A CA 1
ATOM 1684 C C . SER A 1 207 ? -9.247 -18.984 -0.580 1.00 76.75 207 SER A C 1
ATOM 1686 O O . SER A 1 207 ? -9.227 -19.612 0.467 1.00 76.75 207 SER A O 1
ATOM 1688 N N . GLU A 1 208 ? -8.170 -18.359 -1.065 1.00 85.19 208 GLU A N 1
ATOM 1689 C CA . GLU A 1 208 ? -6.846 -18.429 -0.424 1.00 85.19 208 GLU A CA 1
ATOM 1690 C C . GLU A 1 208 ? -6.842 -17.806 0.979 1.00 85.19 208 GLU A C 1
ATOM 1692 O O . GLU A 1 208 ? -6.085 -18.232 1.843 1.00 85.19 208 GLU A O 1
ATOM 1697 N N . LEU A 1 209 ? -7.686 -16.799 1.232 1.00 85.81 209 LEU A N 1
ATOM 1698 C CA . LEU A 1 209 ? -7.858 -16.229 2.573 1.00 85.81 209 LEU A CA 1
ATOM 1699 C C . LEU A 1 209 ? -8.573 -17.184 3.534 1.00 85.81 209 LEU A C 1
ATOM 1701 O O . LEU A 1 209 ? -8.258 -17.190 4.719 1.00 85.81 209 LEU A O 1
ATOM 1705 N N . LYS A 1 210 ? -9.501 -18.014 3.044 1.00 82.69 210 LYS A N 1
ATOM 1706 C CA . LYS A 1 210 ? -10.141 -19.043 3.878 1.00 82.69 210 LYS A CA 1
ATOM 1707 C C . LYS A 1 210 ? -9.147 -20.109 4.312 1.00 82.69 210 LYS A C 1
ATOM 1709 O O . LYS A 1 210 ? -9.223 -20.550 5.451 1.00 82.69 210 LYS A O 1
ATOM 1714 N N . ASP A 1 211 ? -8.199 -20.463 3.450 1.00 79.00 211 ASP A N 1
ATOM 1715 C CA . ASP A 1 211 ? -7.158 -21.432 3.796 1.00 79.00 211 ASP A CA 1
ATOM 1716 C C . ASP A 1 211 ? -6.278 -20.925 4.953 1.00 79.00 211 ASP A C 1
ATOM 1718 O O . ASP A 1 211 ? -5.902 -21.710 5.816 1.00 79.00 211 ASP A O 1
ATOM 1722 N N . VAL A 1 212 ? -6.035 -19.606 5.036 1.00 77.06 212 VAL A N 1
ATOM 1723 C CA . VAL A 1 212 ? -5.331 -18.976 6.175 1.00 77.06 212 VAL A CA 1
ATOM 1724 C C . VAL A 1 212 ? -6.118 -19.117 7.478 1.00 77.06 212 VAL A C 1
ATOM 1726 O O . VAL A 1 212 ? -5.534 -19.346 8.533 1.00 77.06 212 VAL A O 1
ATOM 1729 N N . ILE A 1 213 ? -7.448 -18.994 7.416 1.00 75.19 213 ILE A N 1
ATOM 1730 C CA . ILE A 1 213 ? -8.307 -19.167 8.594 1.00 75.19 213 ILE A CA 1
ATOM 1731 C C . ILE A 1 213 ? -8.219 -20.612 9.093 1.00 75.19 213 ILE A C 1
ATOM 1733 O O . ILE A 1 213 ? -8.046 -20.835 10.286 1.00 75.19 213 ILE A O 1
ATOM 1737 N N . VAL A 1 214 ? -8.287 -21.581 8.176 1.00 68.19 214 VAL A N 1
ATOM 1738 C CA . VAL A 1 214 ? -8.227 -23.013 8.506 1.00 68.19 214 VAL A CA 1
ATOM 1739 C C . VAL A 1 214 ? -6.864 -23.393 9.088 1.00 68.19 214 VAL A C 1
ATOM 1741 O O . VAL A 1 214 ? -6.817 -24.090 10.096 1.00 68.19 214 VAL A O 1
ATOM 1744 N N . SER A 1 215 ? -5.757 -22.893 8.525 1.00 62.06 215 SER A N 1
ATOM 1745 C CA . SER A 1 215 ? -4.425 -23.157 9.084 1.00 62.06 215 SER A CA 1
ATOM 1746 C C . SER A 1 215 ? -4.240 -22.562 10.481 1.00 62.06 215 SER A C 1
ATOM 1748 O O . SER A 1 215 ? -3.611 -23.191 11.326 1.00 62.06 215 SER A O 1
ATOM 1750 N N . GLY A 1 216 ? -4.815 -21.384 10.750 1.00 56.81 216 GLY A N 1
ATOM 1751 C CA . GLY A 1 216 ? -4.776 -20.760 12.078 1.00 56.81 216 GLY A CA 1
ATOM 1752 C C . GLY A 1 216 ? -5.570 -21.532 13.142 1.00 56.81 216 GLY A C 1
ATOM 1753 O O . GLY A 1 216 ? -5.231 -21.483 14.323 1.00 56.81 216 GLY A O 1
ATOM 1754 N N . GLU A 1 217 ? -6.599 -22.288 12.745 1.00 56.38 217 GLU A N 1
ATOM 1755 C CA . GLU A 1 217 ? -7.398 -23.128 13.652 1.00 56.38 217 GLU A CA 1
ATOM 1756 C C . GLU A 1 217 ? -6.711 -24.466 14.008 1.00 56.38 217 GLU A C 1
ATOM 1758 O O . GLU A 1 217 ? -6.982 -25.021 15.070 1.00 56.38 217 GLU A O 1
ATOM 1763 N N . GLU A 1 218 ? -5.792 -24.977 13.178 1.00 51.44 218 GLU A N 1
ATOM 1764 C CA . GLU A 1 218 ? -5.107 -26.267 13.403 1.00 51.44 218 GLU A CA 1
ATOM 1765 C C . GLU A 1 218 ? -3.907 -26.195 14.373 1.00 51.44 218 GLU A C 1
ATOM 1767 O O . GLU A 1 218 ? -3.408 -27.232 14.814 1.00 51.44 218 GLU A O 1
ATOM 1772 N N . HIS A 1 219 ? -3.462 -24.998 14.772 1.00 47.09 219 HIS A N 1
ATOM 1773 C CA . HIS A 1 219 ? -2.303 -24.792 15.657 1.00 47.09 219 HIS A CA 1
ATOM 1774 C C . HIS A 1 219 ? -2.553 -25.066 17.162 1.00 47.09 219 HIS A C 1
ATOM 1776 O O . HIS A 1 219 ? -1.692 -24.782 17.994 1.00 47.09 219 HIS A O 1
ATOM 1782 N N . ASP A 1 220 ? -3.681 -25.680 17.528 1.00 37.38 220 ASP A N 1
ATOM 1783 C CA . ASP A 1 220 ? -4.060 -26.010 18.912 1.00 37.38 220 ASP A CA 1
ATOM 1784 C C . ASP A 1 220 ? -3.520 -27.375 19.408 1.00 37.38 220 ASP A C 1
ATOM 1786 O O . ASP A 1 220 ? -4.230 -28.116 20.078 1.00 37.38 220 ASP A O 1
ATOM 1790 N N . VAL A 1 221 ? -2.257 -27.739 19.137 1.00 38.00 221 VAL A N 1
ATOM 1791 C CA . VAL A 1 221 ? -1.517 -28.720 19.966 1.00 38.00 221 VAL A CA 1
ATOM 1792 C C . VAL A 1 221 ? -0.005 -28.458 19.878 1.00 38.00 221 VAL A C 1
ATOM 1794 O O . VAL A 1 221 ? 0.563 -28.456 18.792 1.00 38.00 221 VAL A O 1
ATOM 1797 N N . VAL A 1 222 ? 0.636 -28.385 21.050 1.00 30.62 222 VAL A N 1
ATOM 1798 C CA . VAL A 1 222 ? 2.084 -28.453 21.360 1.00 30.62 222 VAL A CA 1
ATOM 1799 C C . VAL A 1 222 ? 2.699 -27.136 21.859 1.00 30.62 222 VAL A C 1
ATOM 1801 O O . VAL A 1 222 ? 3.042 -26.224 21.116 1.00 30.62 222 VAL A O 1
ATOM 1804 N N . THR A 1 223 ? 2.885 -27.121 23.180 1.00 29.23 223 THR A N 1
ATOM 1805 C CA . THR A 1 223 ? 3.705 -26.213 23.988 1.00 29.23 223 THR A CA 1
ATOM 1806 C C . THR A 1 223 ? 5.204 -26.332 23.697 1.00 29.23 223 THR A C 1
ATOM 1808 O O . THR A 1 223 ? 5.716 -27.446 23.597 1.00 29.23 223 THR A O 1
ATOM 1811 N N . ASP A 1 224 ? 5.865 -25.171 23.677 1.00 29.59 224 ASP A N 1
ATOM 1812 C CA . ASP A 1 224 ? 7.251 -24.835 24.042 1.00 29.59 224 ASP A CA 1
ATOM 1813 C C . ASP A 1 224 ? 8.371 -25.874 23.851 1.00 29.59 224 ASP A C 1
ATOM 1815 O O . ASP A 1 224 ? 8.449 -26.877 24.559 1.00 29.59 224 ASP A O 1
ATOM 1819 N N . ASN A 1 225 ? 9.340 -25.526 22.992 1.00 27.02 225 ASN A N 1
ATOM 1820 C CA . ASN A 1 225 ? 10.777 -25.475 23.320 1.00 27.02 225 ASN A CA 1
ATOM 1821 C C . ASN A 1 225 ? 11.580 -25.009 22.092 1.00 27.02 225 ASN A C 1
ATOM 1823 O O . ASN A 1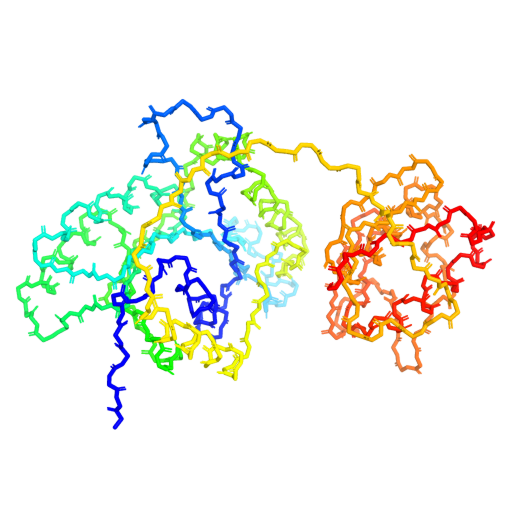 225 ? 11.805 -25.781 21.162 1.00 27.02 225 ASN A O 1
ATOM 1827 N N . ILE A 1 226 ? 12.055 -23.760 22.096 1.00 29.77 226 ILE A N 1
ATOM 1828 C CA . ILE A 1 226 ? 13.035 -23.278 21.112 1.00 29.77 226 ILE A CA 1
ATOM 1829 C C . ILE A 1 226 ? 14.427 -23.439 21.725 1.00 29.77 226 ILE A C 1
ATOM 1831 O O . ILE A 1 226 ? 14.859 -22.618 22.533 1.00 29.77 226 ILE A O 1
ATOM 1835 N N . ASN A 1 227 ? 15.128 -24.497 21.318 1.00 28.91 227 ASN A N 1
ATOM 1836 C CA . ASN A 1 227 ? 16.584 -24.536 21.385 1.00 28.91 227 ASN A CA 1
ATOM 1837 C C . ASN A 1 227 ? 17.145 -23.844 20.142 1.00 28.91 227 ASN A C 1
ATOM 1839 O O . ASN A 1 227 ? 16.763 -24.151 19.013 1.00 28.91 227 ASN A O 1
ATOM 1843 N N . GLN A 1 228 ? 18.056 -22.905 20.382 1.00 37.00 228 GLN A N 1
ATOM 1844 C CA . GLN A 1 228 ? 18.950 -22.354 19.377 1.00 37.00 228 GLN A CA 1
ATOM 1845 C C . GLN A 1 228 ? 19.891 -23.456 18.888 1.00 37.00 228 GLN A C 1
ATOM 1847 O O . GLN A 1 228 ? 20.662 -23.981 19.686 1.00 37.00 228 GLN A O 1
ATOM 1852 N N . GLU A 1 229 ? 19.893 -23.738 17.590 1.00 28.05 229 GLU A N 1
ATOM 1853 C CA . GLU A 1 229 ? 21.056 -24.318 16.922 1.00 28.05 229 GLU A CA 1
ATOM 1854 C C . GLU A 1 229 ? 21.305 -23.577 15.605 1.00 28.05 229 GLU A C 1
ATOM 1856 O O . GLU A 1 229 ? 20.472 -23.547 14.699 1.00 28.05 229 GLU A O 1
ATOM 1861 N N . GLU A 1 230 ? 22.479 -22.949 15.531 1.00 38.38 230 GLU A N 1
ATOM 1862 C CA . GLU A 1 230 ? 23.146 -22.615 14.279 1.00 38.38 230 GLU A CA 1
ATOM 1863 C C . GLU A 1 230 ? 23.354 -23.900 13.470 1.00 38.38 230 GLU A C 1
ATOM 1865 O O . GLU A 1 230 ? 23.863 -24.890 13.996 1.00 38.38 230 GLU A O 1
ATOM 1870 N N . CYS A 1 231 ? 23.063 -23.885 12.168 1.00 25.66 231 CYS A N 1
ATOM 1871 C CA . CYS A 1 231 ? 23.677 -24.862 11.279 1.00 25.66 231 CYS A CA 1
ATOM 1872 C C . CYS A 1 231 ? 23.842 -24.312 9.863 1.00 25.66 231 CYS A C 1
ATOM 1874 O O . CYS A 1 231 ? 22.884 -24.080 9.126 1.00 25.66 231 CYS A O 1
ATOM 1876 N N . SER A 1 232 ? 25.102 -24.123 9.491 1.00 39.78 232 SER A N 1
ATOM 1877 C CA . SER A 1 232 ? 25.566 -23.991 8.121 1.00 39.78 232 SER A CA 1
ATOM 1878 C C . SER A 1 232 ? 25.277 -25.285 7.354 1.00 39.78 232 SER A C 1
ATOM 1880 O O . SER A 1 232 ? 25.795 -26.351 7.681 1.00 39.78 232 SER A O 1
ATOM 1882 N N . LEU A 1 233 ? 24.472 -25.200 6.294 1.00 36.06 233 LEU A N 1
ATOM 1883 C CA . LEU A 1 233 ? 24.233 -26.325 5.394 1.00 36.06 233 LEU A CA 1
ATOM 1884 C C . LEU A 1 233 ? 24.640 -25.955 3.970 1.00 36.06 233 LEU A C 1
ATOM 1886 O O . LEU A 1 233 ? 24.131 -25.007 3.376 1.00 36.06 233 LEU A O 1
ATOM 1890 N N . ASN A 1 234 ? 25.565 -26.750 3.429 1.00 45.06 234 ASN A N 1
ATOM 1891 C CA . ASN A 1 234 ? 25.875 -26.843 2.007 1.00 45.06 234 ASN A CA 1
ATOM 1892 C C . ASN A 1 234 ? 24.575 -27.068 1.210 1.00 45.06 234 ASN A C 1
ATOM 1894 O O . ASN A 1 234 ? 24.075 -28.193 1.126 1.00 45.06 234 ASN A O 1
ATOM 1898 N N . GLU A 1 235 ? 24.014 -26.007 0.624 1.00 45.16 235 GLU A N 1
ATOM 1899 C CA . GLU A 1 235 ? 22.842 -26.100 -0.248 1.00 45.16 235 GLU A CA 1
ATOM 1900 C C . GLU A 1 235 ? 23.217 -26.846 -1.540 1.00 45.16 235 GLU A C 1
ATOM 1902 O O . GLU A 1 235 ? 23.899 -26.315 -2.414 1.00 45.16 235 GLU A O 1
ATOM 1907 N N . GLN A 1 236 ? 22.745 -28.086 -1.703 1.00 55.88 236 GLN A N 1
ATOM 1908 C CA . GLN A 1 236 ? 22.617 -28.676 -3.040 1.00 55.88 236 GLN A CA 1
ATOM 1909 C C . GLN A 1 236 ? 21.646 -27.814 -3.857 1.00 55.88 236 GLN A C 1
ATOM 1911 O O . GLN A 1 236 ? 20.463 -27.733 -3.525 1.00 55.88 236 GLN A O 1
ATOM 1916 N N . ILE A 1 237 ? 22.161 -27.169 -4.900 1.00 71.00 237 ILE A N 1
ATOM 1917 C CA . ILE A 1 237 ? 21.423 -26.249 -5.769 1.00 71.00 237 ILE A CA 1
ATOM 1918 C C . ILE A 1 237 ? 20.626 -27.063 -6.801 1.00 71.00 237 ILE A C 1
ATOM 1920 O O . ILE A 1 237 ? 21.225 -27.752 -7.627 1.00 71.00 237 ILE A O 1
ATOM 1924 N N . GLU A 1 238 ? 19.290 -26.969 -6.792 1.00 85.25 238 GLU A N 1
ATOM 1925 C CA . GLU A 1 238 ? 18.468 -27.461 -7.907 1.00 85.25 238 GLU A CA 1
ATOM 1926 C C . GLU A 1 238 ? 18.486 -26.418 -9.032 1.00 85.25 238 GLU A C 1
ATOM 1928 O O . GLU A 1 238 ? 17.968 -25.309 -8.886 1.00 85.25 238 GLU A O 1
ATOM 1933 N N . ILE A 1 239 ? 19.107 -26.764 -10.160 1.00 86.75 239 ILE A N 1
ATOM 1934 C CA . ILE A 1 239 ? 19.111 -25.933 -11.367 1.00 86.75 239 ILE A CA 1
ATOM 1935 C C . ILE A 1 239 ? 17.970 -26.400 -12.268 1.00 86.75 239 ILE A C 1
ATOM 1937 O O . ILE A 1 239 ? 17.841 -27.589 -12.562 1.00 86.75 239 ILE A O 1
ATOM 1941 N N . MET A 1 240 ? 17.150 -25.456 -12.720 1.00 89.88 240 MET A N 1
ATOM 1942 C CA . MET A 1 240 ? 16.073 -25.712 -13.666 1.00 89.88 240 MET A CA 1
ATOM 1943 C C . MET A 1 240 ? 16.623 -26.269 -14.986 1.00 89.88 240 MET A C 1
ATOM 1945 O O . MET A 1 240 ? 17.501 -25.670 -15.609 1.00 89.88 240 MET A O 1
ATOM 1949 N N . ASP A 1 241 ? 16.029 -27.362 -15.461 1.00 86.06 241 ASP A N 1
ATOM 1950 C CA . ASP A 1 241 ? 16.229 -27.845 -16.825 1.00 86.06 241 ASP A CA 1
ATOM 1951 C C . ASP A 1 241 ? 15.285 -27.113 -17.791 1.00 86.06 241 ASP A C 1
ATOM 1953 O O . ASP A 1 241 ? 14.058 -27.178 -17.657 1.00 86.06 241 ASP A O 1
ATOM 1957 N N . TRP A 1 242 ? 15.857 -26.455 -18.801 1.00 83.94 242 TRP A N 1
ATOM 1958 C CA . TRP A 1 242 ? 15.130 -25.759 -19.862 1.00 83.94 242 TRP A CA 1
ATOM 1959 C C . TRP A 1 242 ? 14.175 -26.666 -20.653 1.00 83.94 242 TRP A C 1
ATOM 1961 O O . TRP A 1 242 ? 13.258 -26.145 -21.293 1.00 83.94 242 TRP A O 1
ATOM 1971 N N . SER A 1 243 ? 14.357 -27.989 -20.634 1.00 80.94 243 SER A N 1
ATOM 1972 C CA . SER A 1 243 ? 13.460 -28.947 -21.295 1.00 80.94 243 SER A CA 1
ATOM 1973 C C . SER A 1 243 ? 12.246 -29.359 -20.445 1.00 80.94 243 SER A C 1
ATOM 1975 O O . SER A 1 243 ? 11.270 -29.896 -20.974 1.00 80.94 243 SER A O 1
ATOM 1977 N N . SER A 1 244 ? 12.275 -29.072 -19.141 1.00 80.19 244 SER A N 1
ATOM 1978 C CA . SER A 1 244 ? 11.285 -29.551 -18.174 1.00 80.19 244 SER A CA 1
ATOM 1979 C C . SER A 1 244 ? 10.034 -28.667 -18.075 1.00 80.19 244 SER A C 1
ATOM 1981 O O . SER A 1 244 ? 10.063 -27.466 -18.353 1.00 80.19 244 SER A O 1
ATOM 1983 N N . ASN A 1 245 ? 8.916 -29.267 -17.647 1.00 83.44 245 ASN A N 1
ATOM 1984 C CA . ASN A 1 245 ? 7.727 -28.520 -17.243 1.00 83.44 245 ASN A CA 1
ATOM 1985 C C . ASN A 1 245 ? 7.944 -27.960 -15.832 1.00 83.44 245 ASN A C 1
ATOM 1987 O O . ASN A 1 245 ? 8.198 -28.710 -14.890 1.00 83.44 245 ASN A O 1
ATOM 1991 N N . VAL A 1 246 ? 7.807 -26.645 -15.692 1.00 85.50 246 VAL A N 1
ATOM 1992 C CA . VAL A 1 246 ? 8.046 -25.931 -14.430 1.00 85.50 246 VAL A CA 1
ATOM 1993 C C . VAL A 1 246 ? 6.772 -25.619 -13.642 1.00 85.50 246 VAL A C 1
ATOM 1995 O O . VAL A 1 246 ? 6.803 -24.865 -12.671 1.00 85.50 246 VAL A O 1
ATOM 1998 N N . THR A 1 247 ? 5.632 -26.173 -14.054 1.00 81.75 247 THR A N 1
ATOM 1999 C CA . THR A 1 247 ? 4.358 -25.988 -13.347 1.00 81.75 247 THR A CA 1
ATOM 2000 C C . THR A 1 247 ? 4.478 -26.478 -11.901 1.00 81.75 247 THR A C 1
ATOM 2002 O O . THR A 1 247 ? 4.867 -27.618 -11.667 1.00 81.75 247 THR A O 1
ATOM 2005 N N . GLY A 1 248 ? 4.151 -25.612 -10.938 1.00 79.25 248 GLY A N 1
ATOM 2006 C CA . GLY A 1 248 ? 4.247 -25.904 -9.501 1.00 79.25 248 GLY A CA 1
ATOM 2007 C C . GLY A 1 248 ? 5.632 -25.682 -8.881 1.00 79.25 248 GLY A C 1
ATOM 2008 O O . GLY A 1 248 ? 5.751 -25.739 -7.663 1.00 79.25 248 GLY A O 1
ATOM 2009 N N . LYS A 1 249 ? 6.667 -25.382 -9.678 1.00 87.75 249 LYS A N 1
ATOM 2010 C CA . LYS A 1 249 ? 8.007 -25.058 -9.167 1.00 87.75 249 LYS A CA 1
ATOM 2011 C C . LYS A 1 249 ? 8.123 -23.577 -8.793 1.00 87.75 249 LYS A C 1
ATOM 2013 O O . LYS A 1 249 ? 7.536 -22.723 -9.466 1.00 87.75 249 LYS A O 1
ATOM 2018 N N . LYS A 1 250 ? 8.932 -23.272 -7.774 1.00 87.88 250 LYS A N 1
ATOM 2019 C CA . LYS A 1 250 ? 9.240 -21.903 -7.332 1.00 87.88 250 LYS A CA 1
ATOM 2020 C C . LYS A 1 250 ? 10.699 -21.548 -7.640 1.00 87.88 250 LYS A C 1
ATOM 2022 O O . LYS A 1 250 ? 11.592 -22.307 -7.259 1.00 87.88 250 LYS A O 1
ATOM 2027 N N . PRO A 1 251 ? 10.969 -20.446 -8.357 1.00 92.38 251 PRO A N 1
ATOM 2028 C CA . PRO A 1 251 ? 12.331 -19.969 -8.543 1.00 92.38 251 PRO A CA 1
ATOM 2029 C C . PRO A 1 251 ? 12.836 -19.281 -7.268 1.00 92.38 251 PRO A C 1
ATOM 2031 O O . PRO A 1 251 ? 12.053 -18.701 -6.528 1.00 92.38 251 PRO A O 1
ATOM 2034 N N . LYS A 1 252 ? 14.149 -19.335 -7.042 1.00 89.06 252 LYS A N 1
ATOM 2035 C CA . LYS A 1 252 ? 14.866 -18.616 -5.975 1.00 89.06 252 LYS A CA 1
ATOM 2036 C C . LYS A 1 252 ? 15.660 -17.437 -6.550 1.00 89.06 252 LYS A C 1
ATOM 2038 O O . LYS A 1 252 ? 15.689 -16.351 -5.977 1.00 89.06 252 LYS A O 1
ATOM 2043 N N . ARG A 1 253 ? 16.330 -17.654 -7.689 1.00 90.69 253 ARG A N 1
ATOM 2044 C CA . ARG A 1 253 ? 17.158 -16.650 -8.386 1.00 90.69 253 ARG A CA 1
ATOM 2045 C C . ARG A 1 253 ? 17.420 -17.028 -9.842 1.00 90.69 253 ARG A C 1
ATOM 2047 O O . ARG A 1 253 ? 17.349 -18.205 -10.204 1.00 90.69 253 ARG A O 1
ATOM 2054 N N . ILE A 1 254 ? 17.789 -16.041 -10.652 1.00 94.19 254 ILE A N 1
ATOM 2055 C CA . ILE A 1 254 ? 18.364 -16.228 -11.991 1.00 94.19 254 ILE A CA 1
ATOM 2056 C C . ILE A 1 254 ? 19.825 -15.780 -11.993 1.00 94.19 254 ILE A C 1
ATOM 2058 O O . ILE A 1 254 ? 20.174 -14.747 -11.431 1.00 94.19 254 ILE A O 1
ATOM 2062 N N . VAL A 1 255 ? 20.679 -16.568 -12.635 1.00 90.06 255 VAL A N 1
ATOM 2063 C CA . VAL A 1 255 ? 22.092 -16.279 -12.864 1.00 90.06 255 VAL A CA 1
ATOM 2064 C C . VAL A 1 255 ? 22.290 -16.065 -14.356 1.00 90.06 255 VAL A C 1
ATOM 2066 O O . VAL A 1 255 ? 21.961 -16.945 -15.153 1.00 90.06 255 VAL A O 1
ATOM 2069 N N . ILE A 1 256 ? 22.799 -14.896 -14.735 1.00 92.00 256 ILE A N 1
ATOM 2070 C CA . ILE A 1 256 ? 23.040 -14.501 -16.123 1.00 92.00 256 ILE A CA 1
ATOM 2071 C C . ILE A 1 256 ? 24.531 -14.188 -16.266 1.00 92.00 256 ILE A C 1
ATOM 2073 O O . ILE A 1 256 ? 25.030 -13.220 -15.694 1.00 92.00 256 ILE A O 1
ATOM 2077 N N . TYR A 1 257 ? 25.246 -15.017 -17.023 1.00 87.69 257 TYR A N 1
ATOM 2078 C CA . TYR A 1 257 ? 26.705 -15.130 -16.995 1.00 87.69 257 TYR A CA 1
ATOM 2079 C C . TYR A 1 257 ? 27.193 -15.355 -15.555 1.00 87.69 257 TYR A C 1
ATOM 2081 O O . TYR A 1 257 ? 26.929 -16.417 -14.995 1.00 87.69 257 TYR A O 1
ATOM 2089 N N . ASP A 1 258 ? 27.818 -14.346 -14.948 1.00 81.31 258 ASP A N 1
ATOM 2090 C CA . ASP A 1 258 ? 28.361 -14.389 -13.585 1.00 81.31 258 ASP A CA 1
ATOM 2091 C C . ASP A 1 258 ? 27.587 -13.477 -12.611 1.00 81.31 258 ASP A C 1
ATOM 2093 O O . ASP A 1 258 ? 28.039 -13.222 -11.497 1.00 81.31 258 ASP A O 1
ATOM 2097 N N . GLN A 1 259 ? 26.438 -12.932 -13.035 1.00 80.38 259 GLN A N 1
ATOM 2098 C CA . GLN A 1 259 ? 25.609 -12.033 -12.227 1.00 80.38 259 GLN A CA 1
ATOM 2099 C C . GLN A 1 259 ? 24.380 -12.768 -11.695 1.00 80.38 259 GLN A C 1
ATOM 2101 O O . GLN A 1 259 ? 23.640 -13.378 -12.467 1.00 80.38 259 GLN A O 1
AT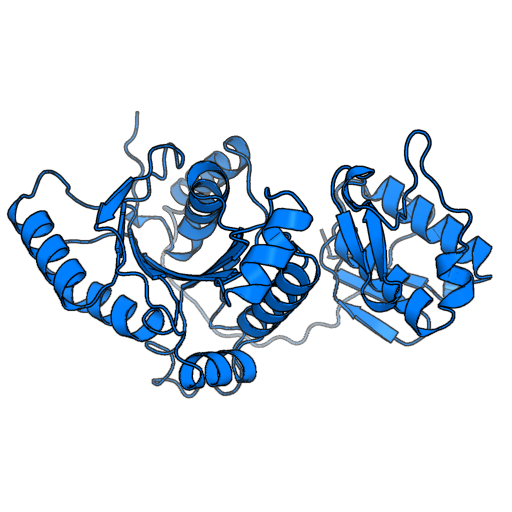OM 2106 N N . GLU A 1 260 ? 24.149 -12.685 -10.386 1.00 85.94 260 GLU A N 1
ATOM 2107 C CA . GLU A 1 260 ? 22.986 -13.281 -9.730 1.00 85.94 260 GLU A CA 1
ATOM 2108 C C . GLU A 1 260 ? 21.922 -12.229 -9.408 1.00 85.94 260 GLU A C 1
ATOM 2110 O O . GLU A 1 260 ? 22.231 -11.145 -8.915 1.00 85.94 260 GLU A O 1
ATOM 2115 N N . TYR A 1 261 ? 20.663 -12.583 -9.650 1.00 83.56 261 TYR A N 1
ATOM 2116 C CA . TYR A 1 261 ? 19.495 -11.758 -9.370 1.00 83.56 261 TYR A CA 1
ATOM 2117 C C . TYR A 1 261 ? 18.491 -12.575 -8.555 1.00 83.56 261 TYR A C 1
ATOM 2119 O O . TYR A 1 261 ? 17.985 -13.596 -9.032 1.00 83.56 261 TYR A O 1
ATOM 2127 N N . GLU A 1 262 ? 18.214 -12.142 -7.324 1.00 81.62 262 GLU A N 1
ATOM 2128 C CA . GLU A 1 262 ? 17.178 -12.745 -6.480 1.00 81.62 262 GLU A CA 1
ATOM 2129 C C . GLU A 1 262 ? 15.800 -12.542 -7.114 1.00 81.62 262 GLU A C 1
ATOM 2131 O O . GLU A 1 262 ? 15.428 -11.427 -7.476 1.00 81.62 262 GLU A O 1
ATOM 2136 N N . ALA A 1 263 ? 15.042 -13.627 -7.255 1.00 84.38 263 ALA A N 1
ATOM 2137 C CA . ALA A 1 263 ? 13.701 -13.583 -7.816 1.00 84.38 263 ALA A CA 1
ATOM 2138 C C . ALA A 1 263 ? 12.914 -14.817 -7.370 1.00 84.38 263 ALA A C 1
ATOM 2140 O O . ALA A 1 263 ? 13.126 -15.924 -7.868 1.00 84.38 263 ALA A O 1
ATOM 2141 N N . THR A 1 264 ? 11.976 -14.595 -6.452 1.00 85.69 264 THR A N 1
ATOM 2142 C CA . THR A 1 264 ? 11.141 -15.634 -5.826 1.00 85.69 264 THR A CA 1
ATOM 2143 C C . THR A 1 264 ? 9.872 -15.962 -6.621 1.00 85.69 264 THR A C 1
ATOM 2145 O O . THR A 1 264 ? 9.062 -16.798 -6.224 1.00 85.69 264 THR A O 1
ATOM 2148 N N . SER A 1 265 ? 9.673 -15.314 -7.773 1.00 89.00 265 SER A N 1
ATOM 2149 C CA . SER A 1 265 ? 8.550 -15.557 -8.680 1.00 89.00 265 SER A CA 1
ATOM 2150 C C . SER A 1 265 ? 9.016 -15.631 -10.132 1.00 89.00 265 SER A C 1
ATOM 2152 O O . SER A 1 265 ? 9.998 -15.000 -10.526 1.00 89.00 265 SER A O 1
ATOM 2154 N N . TRP A 1 266 ? 8.287 -16.375 -10.971 1.00 91.06 266 TRP A N 1
ATOM 2155 C CA . TRP A 1 266 ? 8.585 -16.455 -12.408 1.00 91.06 266 TRP A CA 1
ATOM 2156 C C . TRP A 1 266 ? 8.497 -15.088 -13.091 1.00 91.06 266 TRP A C 1
ATOM 2158 O O . TRP A 1 266 ? 9.294 -14.786 -13.977 1.00 91.06 266 TRP A O 1
ATOM 2168 N N . LYS A 1 267 ? 7.571 -14.236 -12.637 1.00 90.12 267 LYS A N 1
ATOM 2169 C CA . LYS A 1 267 ? 7.488 -12.831 -13.044 1.00 90.12 267 LYS A CA 1
ATOM 2170 C C . LYS A 1 267 ? 8.789 -12.089 -12.721 1.00 90.12 267 LYS A C 1
ATOM 2172 O O . LYS A 1 267 ? 9.336 -11.445 -13.610 1.00 90.12 267 LYS A O 1
ATOM 2177 N N . GLY A 1 268 ? 9.300 -12.219 -11.494 1.00 86.94 268 GLY A N 1
ATOM 2178 C CA . GLY A 1 268 ? 10.572 -11.618 -11.082 1.00 86.94 268 GLY A CA 1
ATOM 2179 C C . GLY A 1 268 ? 11.733 -12.064 -11.969 1.00 86.94 268 GLY A C 1
ATOM 2180 O O . GLY A 1 268 ? 12.468 -11.230 -12.483 1.00 86.94 268 GLY A O 1
ATOM 2181 N N . ILE A 1 269 ? 11.818 -13.366 -12.261 1.00 93.62 269 ILE A N 1
ATOM 2182 C CA . ILE A 1 269 ? 12.828 -13.927 -13.171 1.00 93.62 269 ILE A CA 1
ATOM 2183 C C . ILE A 1 269 ? 12.764 -13.259 -14.553 1.00 93.62 269 ILE A C 1
ATOM 2185 O O . ILE A 1 269 ? 13.799 -12.907 -15.122 1.00 93.62 269 ILE A O 1
ATOM 2189 N N . TYR A 1 270 ? 11.557 -13.066 -15.094 1.00 94.81 270 TYR A N 1
ATOM 2190 C CA . TYR A 1 270 ? 11.373 -12.447 -16.407 1.00 94.81 270 TYR A CA 1
ATOM 2191 C C . TYR A 1 270 ? 11.816 -10.983 -16.438 1.00 94.81 270 TYR A C 1
ATOM 2193 O O . TYR A 1 270 ? 12.500 -10.558 -17.374 1.00 94.81 270 TYR A O 1
ATOM 2201 N N . ILE A 1 271 ? 11.443 -10.238 -15.397 1.00 89.19 271 ILE A N 1
ATOM 2202 C CA . ILE A 1 271 ? 11.794 -8.832 -15.212 1.00 89.19 271 ILE A CA 1
ATOM 2203 C C . ILE A 1 271 ? 13.310 -8.683 -15.131 1.00 89.19 271 ILE A C 1
ATOM 2205 O O . ILE A 1 271 ? 13.883 -7.971 -15.954 1.00 89.19 271 ILE A O 1
ATOM 2209 N N . SER A 1 272 ? 13.965 -9.411 -14.219 1.00 91.19 272 SER A N 1
ATOM 2210 C CA . SER A 1 272 ? 15.419 -9.340 -14.037 1.00 91.19 272 SER A CA 1
ATOM 2211 C C . SER A 1 272 ? 16.162 -9.671 -15.329 1.00 91.19 272 SER A C 1
ATOM 2213 O O . SER A 1 272 ? 17.125 -8.994 -15.689 1.00 91.19 272 SER A O 1
ATOM 2215 N N . PHE A 1 273 ? 15.684 -10.672 -16.077 1.00 94.50 273 PHE A N 1
ATOM 2216 C CA . PHE A 1 273 ? 16.270 -11.024 -17.365 1.00 94.50 273 PHE A CA 1
ATOM 2217 C C . PHE A 1 273 ? 16.166 -9.886 -18.388 1.00 94.50 273 PHE A C 1
ATOM 2219 O O . PHE A 1 273 ? 17.142 -9.566 -19.066 1.00 94.50 273 PHE A O 1
ATOM 2226 N N . CYS A 1 274 ? 15.010 -9.235 -18.499 1.00 93.62 274 CYS A N 1
ATOM 2227 C CA . CYS A 1 274 ? 14.838 -8.149 -19.461 1.00 93.62 274 CYS A CA 1
ATOM 2228 C C . CYS A 1 274 ? 15.555 -6.864 -19.041 1.00 93.62 274 CYS A C 1
ATOM 2230 O O . CYS A 1 274 ? 16.152 -6.219 -19.899 1.00 93.62 274 CYS A O 1
ATOM 2232 N N . GLN A 1 275 ? 15.588 -6.535 -17.747 1.00 89.56 275 GLN A N 1
ATOM 2233 C CA . GLN A 1 275 ? 16.405 -5.433 -17.226 1.00 89.56 275 GLN A CA 1
ATOM 2234 C C . GLN A 1 275 ? 17.887 -5.653 -17.543 1.00 89.56 275 GLN A C 1
ATOM 2236 O O . GLN A 1 275 ? 18.567 -4.745 -18.029 1.00 89.56 275 GLN A O 1
ATOM 2241 N N . PHE A 1 276 ? 18.382 -6.887 -17.380 1.00 92.12 276 PHE A N 1
ATOM 2242 C CA . PHE A 1 276 ? 19.731 -7.247 -17.809 1.00 92.12 276 PHE A CA 1
ATOM 2243 C C . PHE A 1 276 ? 19.936 -6.974 -19.307 1.00 92.12 276 PHE A C 1
ATOM 2245 O O . PHE A 1 276 ? 20.912 -6.315 -19.677 1.00 92.12 276 PHE A O 1
ATOM 2252 N N . LEU A 1 277 ? 19.018 -7.412 -20.177 1.00 92.25 277 LEU A N 1
ATOM 2253 C CA . LEU A 1 277 ? 19.120 -7.154 -21.618 1.00 92.25 277 LEU A CA 1
ATOM 2254 C C . LEU A 1 277 ? 19.127 -5.656 -21.946 1.00 92.25 277 LEU A C 1
ATOM 2256 O O . LEU A 1 277 ? 19.948 -5.223 -22.759 1.00 92.25 277 LEU A O 1
ATOM 2260 N N . CYS A 1 278 ? 18.278 -4.862 -21.291 1.00 88.75 278 CYS A N 1
ATOM 2261 C CA . CYS A 1 278 ? 18.268 -3.409 -21.431 1.00 88.75 278 CYS A CA 1
ATOM 2262 C C . CYS A 1 278 ? 19.606 -2.792 -21.021 1.00 88.75 278 CYS A C 1
ATOM 2264 O O . CYS A 1 278 ? 20.155 -1.988 -21.773 1.00 88.75 278 CYS A O 1
ATOM 2266 N N . SER A 1 279 ? 20.187 -3.235 -19.902 1.00 83.06 279 SER A N 1
ATOM 2267 C CA . SER A 1 279 ? 21.481 -2.735 -19.420 1.00 83.06 279 SER A CA 1
ATOM 2268 C C . SER A 1 279 ? 22.641 -3.014 -20.387 1.00 83.06 279 SER A C 1
ATOM 2270 O O . SER A 1 279 ? 23.607 -2.254 -20.433 1.00 83.06 279 SER A O 1
ATOM 2272 N N . LYS A 1 280 ? 22.570 -4.103 -21.169 1.00 86.00 280 LYS A N 1
ATOM 2273 C CA . LYS A 1 280 ? 23.644 -4.505 -22.094 1.00 86.00 280 LYS A CA 1
ATOM 2274 C C . LYS A 1 280 ? 23.437 -4.010 -23.520 1.00 86.00 280 LYS A C 1
ATOM 2276 O O . LYS A 1 280 ? 24.412 -3.659 -24.180 1.00 86.00 280 LYS A O 1
ATOM 2281 N N . LYS A 1 281 ? 22.203 -4.049 -24.033 1.00 88.69 281 LYS A N 1
ATOM 2282 C CA . LYS A 1 281 ? 21.878 -3.788 -25.446 1.00 88.69 281 LYS A CA 1
ATOM 2283 C C . LYS A 1 281 ? 20.498 -3.136 -25.609 1.00 88.69 281 LYS A C 1
ATOM 2285 O O . LYS A 1 281 ? 19.638 -3.651 -26.327 1.00 88.69 281 LYS A O 1
ATOM 2290 N N . LEU A 1 282 ? 20.310 -1.976 -24.984 1.00 87.50 282 LEU A N 1
ATOM 2291 C CA . LEU A 1 282 ? 19.049 -1.228 -24.962 1.00 87.50 282 LEU A CA 1
ATOM 2292 C C . LEU A 1 282 ? 18.383 -1.045 -26.338 1.00 87.50 282 LEU A C 1
ATOM 2294 O O . LEU A 1 282 ? 17.228 -1.419 -26.527 1.00 87.50 282 LEU A O 1
ATOM 2298 N N . GLU A 1 283 ? 19.115 -0.519 -27.322 1.00 87.12 283 GLU A N 1
ATOM 2299 C CA . GLU A 1 283 ? 18.570 -0.238 -28.661 1.00 87.12 283 GLU A CA 1
ATOM 2300 C C . GLU A 1 283 ? 18.142 -1.496 -29.421 1.00 87.12 283 GLU A C 1
ATOM 2302 O O . GLU A 1 283 ? 17.232 -1.453 -30.251 1.00 87.12 283 GLU A O 1
ATOM 2307 N N . GLN A 1 284 ? 18.799 -2.626 -29.147 1.00 90.56 284 GLN A N 1
ATOM 2308 C CA . GLN A 1 284 ? 18.388 -3.915 -29.691 1.00 90.56 284 GLN A CA 1
ATOM 2309 C C . GLN A 1 284 ? 17.103 -4.390 -29.004 1.00 90.56 284 GLN A C 1
ATOM 2311 O O . GLN A 1 284 ? 16.194 -4.859 -29.683 1.00 90.56 284 GLN A O 1
ATOM 2316 N N . PHE A 1 285 ? 17.001 -4.212 -27.684 1.00 91.81 285 PHE A N 1
ATOM 2317 C CA . PHE A 1 285 ? 15.820 -4.581 -26.906 1.00 91.81 285 PHE A CA 1
ATOM 2318 C C . PHE A 1 285 ? 14.575 -3.795 -27.294 1.00 91.81 285 PHE A C 1
ATOM 2320 O O . PHE A 1 285 ? 13.544 -4.409 -27.550 1.00 91.81 285 PHE A O 1
ATOM 2327 N N . LYS A 1 286 ? 14.672 -2.470 -27.463 1.00 88.31 286 LYS A N 1
ATOM 2328 C CA . LYS A 1 286 ? 13.546 -1.643 -27.941 1.00 88.31 286 LYS A CA 1
ATOM 2329 C C . LYS A 1 286 ? 12.995 -2.095 -29.305 1.00 88.31 286 LYS A C 1
ATOM 2331 O O . LYS A 1 286 ? 11.873 -1.749 -29.658 1.00 88.31 286 LYS A O 1
ATOM 2336 N N . LYS A 1 287 ? 13.776 -2.859 -30.078 1.00 90.31 287 LYS A N 1
ATOM 2337 C CA . LYS A 1 287 ? 13.432 -3.376 -31.414 1.00 90.31 287 LYS A CA 1
ATOM 2338 C C . LYS A 1 287 ? 13.185 -4.887 -31.428 1.00 90.31 287 LYS A C 1
ATOM 2340 O O . LYS A 1 287 ? 13.189 -5.476 -32.512 1.00 90.31 287 LYS A O 1
ATOM 2345 N N . THR A 1 288 ? 13.004 -5.508 -30.259 1.00 92.06 288 THR A N 1
ATOM 2346 C CA . THR A 1 288 ? 12.743 -6.947 -30.165 1.00 92.06 288 THR A CA 1
ATOM 2347 C C . THR A 1 288 ? 11.547 -7.348 -31.021 1.00 92.06 288 THR A C 1
ATOM 2349 O O . THR A 1 288 ? 10.538 -6.645 -31.102 1.00 92.06 288 THR A O 1
ATOM 2352 N N . LYS A 1 289 ? 11.654 -8.506 -31.672 1.00 89.00 289 LYS A N 1
ATOM 2353 C CA . LYS A 1 289 ? 10.554 -9.084 -32.458 1.00 89.00 289 LYS A CA 1
ATOM 2354 C C . LYS A 1 289 ? 9.592 -9.914 -31.610 1.00 89.00 289 LYS A C 1
ATOM 2356 O O . LYS A 1 289 ? 8.625 -10.458 -32.154 1.00 89.00 289 LYS A O 1
ATOM 2361 N N . LEU A 1 290 ? 9.865 -10.052 -30.312 1.00 92.06 290 LEU A N 1
ATOM 2362 C CA . LEU A 1 290 ? 9.052 -10.839 -29.402 1.00 92.06 290 LEU A CA 1
ATOM 2363 C C . LEU A 1 290 ? 7.660 -10.213 -29.252 1.00 92.06 290 LEU A C 1
ATOM 2365 O O . LEU A 1 290 ? 7.506 -9.095 -28.767 1.00 92.06 290 LEU A O 1
ATOM 2369 N N . LYS A 1 291 ? 6.627 -10.970 -29.625 1.00 90.31 291 LYS A N 1
ATOM 2370 C CA . LYS A 1 291 ? 5.230 -10.542 -29.523 1.00 90.31 291 LYS A CA 1
ATOM 2371 C C . LYS A 1 291 ? 4.303 -11.699 -29.192 1.00 90.31 291 LYS A C 1
ATOM 2373 O O . LYS A 1 291 ? 4.541 -12.838 -29.597 1.00 90.31 291 LYS A O 1
ATOM 2378 N N . GLY A 1 292 ? 3.226 -11.397 -28.477 1.00 84.56 292 GLY A N 1
ATOM 2379 C CA . GLY A 1 292 ? 2.184 -12.365 -28.184 1.00 84.56 292 GLY A CA 1
ATOM 2380 C C . GLY A 1 292 ? 1.263 -12.593 -29.382 1.00 84.56 292 GLY A C 1
ATOM 2381 O O . GLY A 1 292 ? 1.239 -11.851 -30.361 1.00 84.56 292 GLY A O 1
ATOM 2382 N N . LYS A 1 293 ? 0.438 -13.642 -29.298 1.00 80.06 293 LYS A N 1
ATOM 2383 C CA . LYS A 1 293 ? -0.478 -14.027 -30.388 1.00 80.06 293 LYS A CA 1
ATOM 2384 C C . LYS A 1 293 ? -1.564 -12.982 -30.680 1.00 80.06 293 LYS A C 1
ATOM 2386 O O . LYS A 1 293 ? -2.036 -12.898 -31.809 1.00 80.06 293 LYS A O 1
ATOM 2391 N N . LYS A 1 294 ? -2.022 -12.260 -29.652 1.00 77.12 294 LYS A N 1
ATOM 2392 C CA . LYS A 1 294 ? -3.116 -11.271 -29.748 1.00 77.12 294 LYS A CA 1
ATOM 2393 C C . LYS A 1 294 ? -2.688 -9.842 -29.411 1.00 77.12 294 LYS A C 1
ATOM 2395 O O . LYS A 1 294 ? -3.407 -8.920 -29.770 1.00 77.12 294 LYS A O 1
ATOM 2400 N N . ARG A 1 295 ? -1.605 -9.681 -28.654 1.00 78.81 295 ARG A N 1
ATOM 2401 C CA . ARG A 1 295 ? -1.105 -8.416 -28.106 1.00 78.81 295 ARG A CA 1
ATOM 2402 C C . ARG A 1 295 ? 0.410 -8.497 -28.071 1.00 78.81 295 ARG A C 1
ATOM 2404 O O . ARG A 1 295 ? 0.940 -9.592 -27.860 1.00 78.81 295 ARG A O 1
ATOM 2411 N N . ASP A 1 296 ? 1.070 -7.371 -28.265 1.00 84.69 296 ASP A N 1
ATOM 2412 C CA . ASP A 1 296 ? 2.517 -7.301 -28.127 1.00 84.69 296 ASP A CA 1
ATOM 2413 C C . ASP A 1 296 ? 2.900 -7.475 -26.655 1.00 84.69 296 ASP A C 1
ATOM 2415 O O . ASP A 1 296 ? 2.131 -7.136 -25.757 1.00 84.69 296 ASP A O 1
ATOM 2419 N N . TYR A 1 297 ? 4.057 -8.087 -26.398 1.00 88.12 297 TYR A N 1
ATOM 2420 C CA . TYR A 1 297 ? 4.540 -8.253 -25.024 1.00 88.12 297 TYR A CA 1
ATOM 2421 C C . TYR A 1 297 ? 5.211 -6.992 -24.497 1.00 88.12 297 TYR A C 1
ATOM 2423 O O . TYR A 1 297 ? 5.323 -6.849 -23.285 1.00 88.12 297 TYR A O 1
ATOM 2431 N N . PHE A 1 298 ? 5.621 -6.098 -25.395 1.00 89.50 298 PHE A N 1
ATOM 2432 C CA . PHE A 1 298 ? 6.231 -4.819 -25.084 1.00 89.50 298 PHE A CA 1
ATOM 2433 C C . PHE A 1 298 ? 5.455 -3.715 -25.793 1.00 89.50 298 PHE A C 1
ATOM 2435 O O . PHE A 1 298 ? 5.185 -3.840 -26.986 1.00 89.50 298 PHE A O 1
ATOM 2442 N N . SER A 1 299 ? 5.099 -2.650 -25.084 1.00 84.12 299 SER A N 1
ATOM 2443 C CA . SER A 1 299 ? 4.412 -1.497 -25.671 1.00 84.12 299 SER A CA 1
ATOM 2444 C C . SER A 1 299 ? 4.846 -0.198 -25.001 1.00 84.12 299 SER A C 1
ATOM 2446 O O . SER A 1 299 ? 5.189 -0.175 -23.824 1.00 84.12 299 SER A O 1
ATOM 2448 N N . THR A 1 300 ? 4.794 0.909 -25.738 1.00 78.88 300 THR A N 1
ATOM 2449 C CA . THR A 1 300 ? 4.905 2.266 -25.179 1.00 78.88 300 THR A CA 1
ATOM 2450 C C . THR A 1 300 ? 3.637 2.684 -24.427 1.00 78.88 300 THR A C 1
ATOM 2452 O O . THR A 1 300 ? 3.636 3.705 -23.747 1.00 78.88 300 THR A O 1
ATOM 2455 N N . SER A 1 301 ? 2.542 1.923 -24.554 1.00 72.81 301 SER A N 1
ATOM 2456 C CA . SER A 1 301 ? 1.275 2.157 -23.863 1.00 72.81 301 SER A CA 1
ATOM 2457 C C . SER A 1 301 ? 0.817 0.913 -23.109 1.00 72.81 301 SER A C 1
ATOM 2459 O O . SER A 1 301 ? 0.562 -0.146 -23.673 1.00 72.81 301 SER A O 1
ATOM 2461 N N . ASP A 1 302 ? 0.619 1.052 -21.810 1.00 57.88 302 ASP A N 1
ATOM 2462 C CA . ASP A 1 302 ? 0.139 -0.032 -20.956 1.00 57.88 302 ASP A CA 1
ATOM 2463 C C . ASP A 1 302 ? -1.344 -0.396 -21.143 1.00 57.88 302 ASP A C 1
ATOM 2465 O O . ASP A 1 302 ? -1.759 -1.484 -20.750 1.00 57.88 302 ASP A O 1
ATOM 2469 N N . LYS A 1 303 ? -2.149 0.472 -21.777 1.00 62.44 303 LYS A N 1
ATOM 2470 C CA . LYS A 1 303 ? -3.564 0.203 -22.107 1.00 62.44 303 LYS A CA 1
ATOM 2471 C C . LYS A 1 303 ? -3.709 -0.957 -23.092 1.00 62.44 303 LYS A C 1
ATOM 2473 O O . LYS A 1 303 ? -4.797 -1.510 -23.254 1.00 62.44 303 LYS A O 1
ATOM 2478 N N . GLU A 1 304 ? -2.615 -1.325 -23.745 1.00 63.41 304 GLU A N 1
ATOM 2479 C CA . GLU A 1 304 ? -2.541 -2.428 -24.692 1.00 63.41 304 GLU A CA 1
ATOM 2480 C C . GLU A 1 304 ? -2.264 -3.776 -23.998 1.00 63.41 304 GLU A C 1
ATOM 2482 O O . GLU A 1 304 ? -2.440 -4.829 -24.616 1.00 63.41 304 GLU A O 1
ATOM 2487 N N . LEU A 1 305 ? -1.925 -3.775 -22.699 1.00 65.12 305 LEU A N 1
ATOM 2488 C CA . LEU A 1 305 ? -1.506 -4.947 -21.919 1.00 65.12 305 LEU A CA 1
ATOM 2489 C C . LEU A 1 305 ? -2.541 -5.338 -20.848 1.00 65.12 305 LEU A C 1
ATOM 2491 O O . LEU A 1 305 ? -3.445 -4.571 -20.519 1.00 65.12 305 LEU A O 1
ATOM 2495 N N . ARG A 1 306 ? -2.494 -6.584 -20.354 1.00 58.16 306 ARG A N 1
ATOM 2496 C CA . ARG A 1 306 ? -3.384 -7.057 -19.272 1.00 58.16 306 ARG A CA 1
ATOM 2497 C C . ARG A 1 306 ? -2.841 -6.693 -17.899 1.00 58.16 306 ARG A C 1
ATOM 2499 O O . ARG A 1 306 ? -3.616 -6.235 -17.067 1.00 58.16 306 ARG A O 1
ATOM 2506 N N . VAL A 1 307 ? -1.549 -6.917 -17.669 1.00 59.38 307 VAL A N 1
ATOM 2507 C CA . VAL A 1 307 ? -0.819 -6.444 -16.487 1.00 59.38 307 VAL A CA 1
ATOM 2508 C C . VAL A 1 307 ? 0.560 -5.997 -16.948 1.00 59.38 307 VAL A C 1
ATOM 2510 O O . VAL A 1 307 ? 1.331 -6.793 -17.482 1.00 59.38 307 VAL A O 1
ATOM 2513 N N . ALA A 1 308 ? 0.854 -4.717 -16.763 1.00 73.56 308 ALA A N 1
ATOM 2514 C CA . ALA A 1 308 ? 2.061 -4.089 -17.271 1.00 73.56 308 ALA A CA 1
ATOM 2515 C C . ALA A 1 308 ? 3.123 -3.935 -16.170 1.00 73.56 308 ALA A C 1
ATOM 2517 O O . ALA A 1 308 ? 2.825 -3.460 -15.077 1.00 73.56 308 ALA A O 1
ATOM 2518 N N . TYR A 1 309 ? 4.365 -4.299 -16.481 1.00 74.06 309 TYR A N 1
ATOM 2519 C CA . TYR A 1 309 ? 5.569 -3.891 -15.761 1.00 74.06 309 TYR A CA 1
ATOM 2520 C C . TYR A 1 309 ? 6.269 -2.807 -16.576 1.00 74.06 309 TYR A C 1
ATOM 2522 O O . TYR A 1 309 ? 6.569 -3.033 -17.742 1.00 74.06 309 TYR A O 1
ATOM 2530 N N . TYR A 1 310 ? 6.539 -1.642 -16.005 1.00 77.62 310 TYR A N 1
ATOM 2531 C CA . TYR A 1 310 ? 7.293 -0.590 -16.682 1.00 77.62 310 TYR A CA 1
ATOM 2532 C C . TYR A 1 310 ? 8.809 -0.818 -16.550 1.00 77.62 310 TYR A C 1
ATOM 2534 O O . TYR A 1 310 ? 9.397 -0.643 -15.483 1.00 77.62 310 TYR A O 1
ATOM 2542 N N . LEU A 1 311 ? 9.459 -1.202 -17.647 1.00 81.12 311 LEU A N 1
ATOM 2543 C CA . LEU A 1 311 ? 10.916 -1.203 -17.745 1.00 81.12 311 LEU A CA 1
ATOM 2544 C C . LEU A 1 311 ? 11.405 0.233 -17.936 1.00 81.12 311 LEU A C 1
ATOM 2546 O O . LEU A 1 311 ? 11.379 0.753 -19.055 1.00 81.12 311 LEU A O 1
ATOM 2550 N N . GLU A 1 312 ? 11.864 0.856 -16.850 1.00 72.81 312 GLU A N 1
ATOM 2551 C CA . GLU A 1 312 ? 12.390 2.226 -16.856 1.00 72.81 312 GLU A CA 1
ATOM 2552 C C . GLU A 1 312 ? 13.559 2.371 -17.833 1.00 72.81 312 GLU A C 1
ATOM 2554 O O . GLU A 1 312 ? 13.613 3.339 -18.586 1.00 72.81 312 GLU A O 1
ATOM 2559 N N . GLU A 1 313 ? 14.433 1.364 -17.920 1.00 78.06 313 GLU A N 1
ATOM 2560 C CA . GLU A 1 313 ? 15.601 1.386 -18.801 1.00 78.06 313 GLU A CA 1
ATOM 2561 C C . GLU A 1 313 ? 15.208 1.500 -20.280 1.00 78.06 313 GLU A C 1
ATOM 2563 O O . GLU A 1 313 ? 15.950 2.071 -21.081 1.00 78.06 313 GLU A O 1
ATOM 2568 N N . ALA A 1 314 ? 14.049 0.946 -20.653 1.00 80.44 314 ALA A N 1
ATOM 2569 C CA . ALA A 1 314 ? 13.544 0.951 -22.020 1.00 80.44 314 ALA A CA 1
ATOM 2570 C C . ALA A 1 314 ? 12.441 1.972 -22.288 1.00 80.44 314 ALA A C 1
ATOM 2572 O O . ALA A 1 314 ? 12.136 2.202 -23.458 1.00 80.44 314 ALA A O 1
ATOM 2573 N N . GLU A 1 315 ? 11.878 2.589 -21.253 1.00 80.56 315 GLU A N 1
ATOM 2574 C CA . GLU A 1 315 ? 10.652 3.386 -21.348 1.00 80.56 315 GLU A CA 1
ATOM 2575 C C . GLU A 1 315 ? 9.513 2.597 -22.025 1.00 80.56 315 GLU A C 1
ATOM 2577 O O . GLU A 1 315 ? 8.754 3.115 -22.846 1.00 80.56 315 GLU A O 1
ATOM 2582 N N . LEU A 1 316 ? 9.426 1.298 -21.716 1.00 85.88 316 LEU A N 1
ATOM 2583 C CA . LEU A 1 316 ? 8.443 0.373 -22.278 1.00 85.88 316 LEU A CA 1
ATOM 2584 C C . LEU A 1 316 ? 7.714 -0.374 -21.168 1.00 85.88 316 LEU A C 1
ATOM 2586 O O . LEU A 1 316 ? 8.294 -0.756 -20.156 1.00 85.88 316 LEU A O 1
ATOM 2590 N N . TYR A 1 317 ? 6.446 -0.670 -21.408 1.00 81.44 317 TYR A N 1
ATOM 2591 C CA . TYR A 1 317 ? 5.663 -1.596 -20.612 1.00 81.44 317 TYR A CA 1
ATOM 2592 C C . TYR A 1 317 ? 5.821 -3.022 -21.133 1.00 81.44 317 TYR A C 1
ATOM 2594 O O . TYR A 1 317 ? 5.755 -3.251 -22.336 1.00 81.44 317 TYR A O 1
ATOM 2602 N N . MET A 1 318 ? 5.978 -3.978 -20.225 1.00 88.12 318 MET A N 1
ATOM 2603 C CA . MET A 1 318 ? 6.075 -5.412 -20.466 1.00 88.12 318 MET A CA 1
ATOM 2604 C C . MET A 1 318 ? 4.846 -6.133 -19.899 1.00 88.12 318 MET A C 1
ATOM 2606 O O . MET A 1 318 ? 4.456 -5.890 -18.761 1.00 88.12 318 MET A O 1
ATOM 2610 N N . GLU A 1 319 ? 4.269 -7.076 -20.641 1.00 87.25 319 GLU A N 1
ATOM 2611 C CA . GLU A 1 319 ? 3.246 -7.991 -20.120 1.00 87.25 319 GLU A CA 1
ATOM 2612 C C . GLU A 1 319 ? 3.854 -8.992 -19.131 1.00 87.25 319 GLU A C 1
ATOM 2614 O O . GLU A 1 319 ? 4.722 -9.790 -19.492 1.00 87.25 319 GLU A O 1
ATOM 2619 N N . VAL A 1 320 ? 3.346 -8.997 -17.901 1.00 83.50 320 VAL A N 1
ATOM 2620 C CA . VAL A 1 320 ? 3.837 -9.875 -16.827 1.00 83.50 320 VAL A CA 1
ATOM 2621 C C . VAL A 1 320 ? 2.789 -10.848 -16.289 1.00 83.50 320 VAL A C 1
ATOM 2623 O O . VAL A 1 320 ? 3.141 -11.733 -15.509 1.00 83.50 320 VAL A O 1
ATOM 2626 N N . ASN A 1 321 ? 1.524 -10.768 -16.724 1.00 83.56 321 ASN A N 1
ATOM 2627 C CA . ASN A 1 321 ? 0.507 -11.775 -16.398 1.00 83.56 321 ASN A CA 1
ATOM 2628 C C . ASN A 1 321 ? 0.594 -12.972 -17.356 1.00 83.56 321 ASN A C 1
ATOM 2630 O O . ASN A 1 321 ? -0.264 -13.202 -18.215 1.00 83.56 321 ASN A O 1
ATOM 2634 N N . LEU A 1 322 ? 1.686 -13.719 -17.217 1.00 86.12 322 LEU A N 1
ATOM 2635 C CA . LEU A 1 322 ? 2.031 -14.873 -18.034 1.00 86.12 322 LEU A CA 1
ATOM 2636 C C . LEU A 1 322 ? 2.248 -16.096 -17.141 1.00 86.12 322 LEU A C 1
ATOM 2638 O O . LEU A 1 322 ? 2.767 -15.991 -16.033 1.00 86.12 322 LEU A O 1
ATOM 2642 N N . SER A 1 323 ? 1.884 -17.281 -17.637 1.00 89.25 323 SER A N 1
ATOM 2643 C CA . SER A 1 323 ? 2.225 -18.523 -16.938 1.00 89.25 323 SER A CA 1
ATOM 2644 C C . SER A 1 323 ? 3.743 -18.717 -16.893 1.00 89.25 323 SER A C 1
ATOM 2646 O O . SER A 1 323 ? 4.446 -18.289 -17.811 1.00 89.25 323 SER A O 1
ATOM 2648 N N . ALA A 1 324 ? 4.241 -19.439 -15.885 1.00 89.06 324 ALA A N 1
ATOM 2649 C CA . ALA A 1 324 ? 5.661 -19.786 -15.753 1.00 89.06 324 ALA A CA 1
ATOM 2650 C C . ALA A 1 324 ? 6.258 -20.341 -17.060 1.00 89.06 324 ALA A C 1
ATOM 2652 O O . ALA A 1 324 ? 7.317 -19.912 -17.512 1.00 89.06 324 ALA A O 1
ATOM 2653 N N . GLN A 1 325 ? 5.520 -21.228 -17.735 1.00 91.44 325 GLN A N 1
ATOM 2654 C CA . GLN A 1 325 ? 5.952 -21.794 -19.011 1.00 91.44 325 GLN A CA 1
ATOM 2655 C C . GLN A 1 325 ? 6.010 -20.754 -20.142 1.00 91.44 325 GLN A C 1
ATOM 2657 O O . GLN A 1 325 ? 6.918 -20.796 -20.970 1.00 91.44 325 GLN A O 1
ATOM 2662 N N . SER A 1 326 ? 5.056 -19.820 -20.188 1.00 90.69 326 SER A N 1
ATOM 2663 C CA . SER A 1 326 ? 5.050 -18.743 -21.189 1.00 90.69 326 SER A CA 1
ATOM 2664 C C . SER A 1 326 ? 6.223 -17.790 -20.975 1.00 90.69 326 SER A C 1
ATOM 2666 O O . SER A 1 326 ? 6.882 -17.410 -21.938 1.00 90.69 326 SER A O 1
ATOM 2668 N N . ILE A 1 327 ? 6.527 -17.473 -19.715 1.00 93.06 327 ILE A N 1
ATOM 2669 C CA . ILE A 1 327 ? 7.695 -16.680 -19.327 1.00 93.06 327 ILE A CA 1
ATOM 2670 C C . ILE A 1 327 ? 8.984 -17.346 -19.810 1.00 93.06 327 ILE A C 1
ATOM 2672 O O . ILE A 1 327 ? 9.790 -16.706 -20.480 1.00 93.06 327 ILE A O 1
ATOM 2676 N N . LEU A 1 328 ? 9.164 -18.642 -19.547 1.00 93.56 328 LEU A N 1
ATOM 2677 C CA . LEU A 1 328 ? 10.353 -19.365 -20.002 1.00 93.56 328 LEU A CA 1
ATOM 2678 C C . LEU A 1 328 ? 10.489 -19.386 -21.523 1.00 93.56 328 LEU A C 1
ATOM 2680 O O . LEU A 1 328 ? 11.591 -19.233 -22.042 1.00 93.56 328 LEU A O 1
ATOM 2684 N N . ASN A 1 329 ? 9.383 -19.550 -22.248 1.00 92.62 329 ASN A N 1
ATOM 2685 C CA . ASN A 1 329 ? 9.398 -19.507 -23.708 1.00 92.62 329 ASN A CA 1
ATOM 2686 C C . ASN A 1 329 ? 9.796 -18.117 -24.226 1.00 92.62 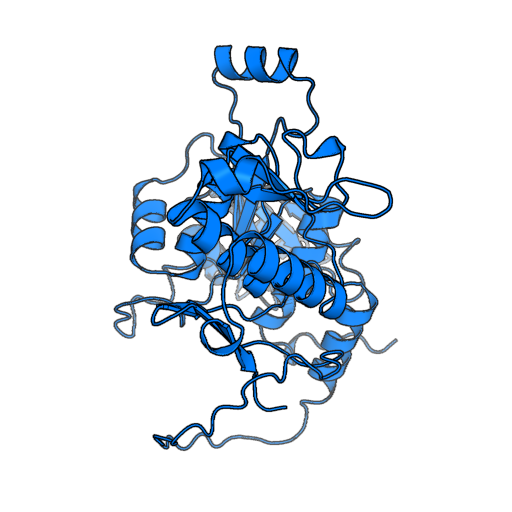329 ASN A C 1
ATOM 2688 O O . ASN A 1 329 ? 10.577 -18.020 -25.172 1.00 92.62 329 ASN A O 1
ATOM 2692 N N . ASN A 1 330 ? 9.316 -17.052 -23.580 1.00 94.50 330 ASN A N 1
ATOM 2693 C CA . ASN A 1 330 ? 9.707 -15.682 -23.898 1.00 94.50 330 ASN A CA 1
ATOM 2694 C C . ASN A 1 330 ? 11.197 -15.442 -23.627 1.00 94.50 330 ASN A C 1
ATOM 2696 O O . ASN A 1 330 ? 11.882 -14.874 -24.475 1.00 94.50 330 ASN A O 1
ATOM 2700 N N . ILE A 1 331 ? 11.716 -15.917 -22.489 1.00 94.69 331 ILE A N 1
ATOM 2701 C CA . ILE A 1 331 ? 13.145 -15.829 -22.164 1.00 94.69 331 ILE A CA 1
ATOM 2702 C C . ILE A 1 331 ? 13.974 -16.570 -23.219 1.00 94.69 331 ILE A C 1
ATOM 2704 O O . ILE A 1 331 ? 14.917 -15.990 -23.745 1.00 94.69 331 ILE A O 1
ATOM 2708 N N . LYS A 1 332 ? 13.596 -17.795 -23.611 1.00 93.81 332 LYS A N 1
ATOM 2709 C CA . LYS A 1 332 ? 14.287 -18.541 -24.682 1.00 93.81 332 LYS A CA 1
ATOM 2710 C C . LYS A 1 332 ? 14.312 -17.775 -26.004 1.00 93.81 332 LYS A C 1
ATOM 2712 O O . LYS A 1 332 ? 15.368 -17.656 -26.616 1.00 93.81 332 LYS A O 1
ATOM 2717 N N . ALA A 1 333 ? 13.175 -17.225 -26.425 1.00 94.12 333 ALA A N 1
ATOM 2718 C CA . ALA A 1 333 ? 13.086 -16.457 -27.664 1.00 94.12 333 ALA A CA 1
ATOM 2719 C C . ALA A 1 333 ? 13.969 -15.194 -27.627 1.00 94.12 333 ALA A C 1
ATOM 2721 O O . ALA A 1 333 ? 14.639 -14.875 -28.609 1.00 94.12 333 ALA A O 1
ATOM 2722 N N . LEU A 1 334 ? 14.033 -14.511 -26.480 1.00 95.12 334 LEU A N 1
ATOM 2723 C CA . LEU A 1 334 ? 14.949 -13.387 -26.278 1.00 95.12 334 LEU A CA 1
ATOM 2724 C C . LEU A 1 334 ? 16.414 -13.840 -26.259 1.00 95.12 334 LEU A C 1
ATOM 2726 O O . LEU A 1 334 ? 17.260 -13.187 -26.859 1.00 95.12 334 LEU A O 1
ATOM 2730 N N . MET A 1 335 ? 16.742 -14.969 -25.631 1.00 94.19 335 MET A N 1
ATOM 2731 C CA . MET A 1 335 ? 18.099 -15.520 -25.667 1.00 94.19 335 MET A CA 1
ATOM 2732 C C . MET A 1 335 ? 18.548 -15.807 -27.104 1.00 94.19 335 MET A C 1
ATOM 2734 O O . MET A 1 335 ? 19.651 -15.416 -27.483 1.00 94.19 335 MET A O 1
ATOM 2738 N N . GLU A 1 336 ? 17.687 -16.407 -27.927 1.00 92.81 336 GLU A N 1
ATOM 2739 C CA . GLU A 1 336 ? 17.957 -16.635 -29.351 1.00 92.81 336 GLU A CA 1
ATOM 2740 C C . GLU A 1 336 ? 18.170 -15.315 -30.112 1.00 92.81 336 GLU A C 1
ATOM 2742 O O . GLU A 1 336 ? 19.164 -15.161 -30.827 1.00 92.81 336 GLU A O 1
ATOM 2747 N N . GLU A 1 337 ? 17.290 -14.328 -29.915 1.00 92.88 337 GLU A N 1
ATOM 2748 C CA . GLU A 1 337 ? 17.385 -13.013 -30.561 1.00 92.88 337 GLU A CA 1
ATOM 2749 C C . GLU A 1 337 ? 18.671 -12.256 -30.176 1.00 92.88 337 GLU A C 1
ATOM 2751 O O . GLU A 1 337 ? 19.298 -11.599 -31.016 1.00 92.88 337 GLU A O 1
ATOM 2756 N N . PHE A 1 338 ? 19.112 -12.385 -28.924 1.00 92.62 338 PHE A N 1
ATOM 2757 C CA . PHE A 1 338 ? 20.306 -11.724 -28.395 1.00 92.62 338 PHE A CA 1
ATOM 2758 C C . PHE A 1 338 ? 21.587 -12.557 -28.532 1.00 92.62 338 PHE A C 1
ATOM 2760 O O . PHE A 1 338 ? 22.669 -12.054 -28.202 1.00 92.62 338 PHE A O 1
ATOM 2767 N N . ARG A 1 339 ? 21.480 -13.772 -29.093 1.00 90.62 339 ARG A N 1
ATOM 2768 C CA . ARG A 1 339 ? 22.564 -14.752 -29.286 1.00 90.62 339 ARG A CA 1
ATOM 2769 C C . ARG A 1 339 ? 23.232 -15.169 -27.972 1.00 90.62 339 ARG A C 1
ATOM 2771 O O . ARG A 1 339 ? 24.458 -15.225 -27.880 1.00 90.62 339 ARG A O 1
ATOM 2778 N N . MET A 1 340 ? 22.421 -15.428 -26.953 1.00 90.81 340 MET A N 1
ATOM 2779 C CA . MET A 1 340 ? 22.848 -15.932 -25.651 1.00 90.81 340 MET A CA 1
ATOM 2780 C C . MET A 1 340 ? 22.686 -17.451 -25.589 1.00 90.81 340 MET A C 1
ATOM 2782 O O . MET A 1 340 ? 21.634 -17.990 -25.920 1.00 90.81 340 MET A O 1
ATOM 2786 N N . ASP A 1 341 ? 23.730 -18.135 -25.134 1.00 85.06 341 ASP A N 1
ATOM 2787 C CA . ASP A 1 341 ? 23.711 -19.581 -24.912 1.00 85.06 341 ASP A CA 1
ATOM 2788 C C . ASP A 1 341 ? 22.971 -19.934 -23.606 1.00 85.06 341 ASP A C 1
ATOM 2790 O O . ASP A 1 341 ? 23.093 -19.223 -22.606 1.00 85.06 341 ASP A O 1
ATOM 2794 N N . GLN A 1 342 ? 22.239 -21.052 -23.603 1.00 82.69 342 GLN A N 1
ATOM 2795 C CA . GLN A 1 342 ? 21.550 -21.601 -22.429 1.00 82.69 342 GLN A CA 1
ATOM 2796 C C . GLN A 1 342 ? 22.492 -21.866 -21.255 1.00 82.69 342 GLN A C 1
ATOM 2798 O O . GLN A 1 342 ? 22.085 -21.700 -20.109 1.00 82.69 342 GLN A O 1
ATOM 2803 N N . GLN A 1 343 ? 23.761 -22.197 -21.507 1.00 82.25 343 GLN A N 1
ATOM 2804 C CA . GLN A 1 343 ? 24.739 -22.396 -20.430 1.00 82.25 343 GLN A CA 1
ATOM 2805 C C . GLN A 1 343 ? 25.037 -21.118 -19.625 1.00 82.25 343 GLN A C 1
ATOM 2807 O O . GLN A 1 343 ? 25.441 -21.205 -18.464 1.00 82.25 343 GLN A O 1
ATOM 2812 N N . ASN A 1 344 ? 24.803 -19.945 -20.226 1.00 87.88 344 ASN A N 1
ATOM 2813 C CA . ASN A 1 344 ? 25.024 -18.640 -19.605 1.00 87.88 344 ASN A CA 1
ATOM 2814 C C . ASN A 1 344 ? 23.799 -18.131 -18.840 1.00 87.88 344 ASN A C 1
ATOM 2816 O O . ASN A 1 344 ? 23.866 -17.051 -18.267 1.00 87.88 344 ASN A O 1
ATOM 2820 N N . VAL A 1 345 ? 22.672 -18.848 -18.846 1.00 91.38 345 VAL A N 1
ATOM 2821 C CA . VAL A 1 345 ? 21.469 -18.441 -18.112 1.00 91.38 345 VAL A CA 1
ATOM 2822 C C . VAL A 1 345 ? 20.955 -19.625 -17.310 1.00 91.38 345 VAL A C 1
ATOM 2824 O O . VAL A 1 345 ? 20.470 -20.611 -17.866 1.00 91.38 345 VAL A O 1
ATOM 2827 N N . LYS A 1 346 ? 21.053 -19.529 -15.985 1.00 92.81 346 LYS A N 1
ATOM 2828 C CA . LYS A 1 346 ? 20.651 -20.588 -15.055 1.00 92.81 346 LYS A CA 1
ATOM 2829 C C . LYS A 1 346 ? 19.580 -20.057 -14.122 1.00 92.81 346 LYS A C 1
ATOM 2831 O O . LYS A 1 346 ? 19.740 -18.990 -13.545 1.00 92.81 346 LYS A O 1
ATOM 2836 N N . ILE A 1 347 ? 18.505 -20.810 -13.942 1.00 92.19 347 ILE A N 1
ATOM 2837 C CA . ILE A 1 347 ? 17.476 -20.495 -12.949 1.00 92.19 347 ILE A CA 1
ATOM 2838 C C . ILE A 1 347 ? 17.615 -21.512 -11.827 1.00 92.19 347 ILE A C 1
ATOM 2840 O O . ILE A 1 347 ? 17.590 -22.717 -12.073 1.00 92.19 347 ILE A O 1
ATOM 2844 N N . ILE A 1 348 ? 17.805 -21.019 -10.609 1.00 91.44 348 ILE A N 1
ATOM 2845 C CA . ILE A 1 348 ? 17.915 -21.837 -9.405 1.00 91.44 348 ILE A CA 1
ATOM 2846 C C . ILE A 1 348 ? 16.535 -21.907 -8.764 1.00 91.44 348 ILE A C 1
ATOM 2848 O O . ILE A 1 348 ? 15.877 -20.878 -8.602 1.00 91.44 348 ILE A O 1
ATOM 2852 N N . LEU A 1 349 ? 16.106 -23.114 -8.415 1.00 90.31 349 LEU A N 1
ATOM 2853 C CA . LEU A 1 349 ? 14.798 -23.393 -7.835 1.00 90.31 349 LEU A CA 1
ATOM 2854 C C . LEU A 1 349 ? 14.894 -23.543 -6.313 1.00 90.31 349 LEU A C 1
ATOM 2856 O O . LEU A 1 349 ? 15.939 -23.925 -5.780 1.00 90.31 349 LEU A O 1
ATOM 2860 N N . GLU A 1 350 ? 13.803 -23.238 -5.616 1.00 85.38 350 GLU A N 1
ATOM 2861 C CA . GLU A 1 350 ? 13.636 -23.645 -4.221 1.00 85.38 350 GLU A CA 1
ATOM 2862 C C . GLU A 1 350 ? 13.446 -25.164 -4.154 1.00 85.38 350 GLU A C 1
ATOM 2864 O O . GLU A 1 350 ? 12.778 -25.746 -5.014 1.00 85.38 350 GLU A O 1
ATOM 2869 N N . LYS A 1 351 ? 14.026 -25.811 -3.135 1.00 76.00 351 LYS A N 1
ATOM 2870 C CA . LYS A 1 351 ? 13.743 -27.224 -2.870 1.00 76.00 351 LYS A CA 1
ATOM 2871 C C . LYS A 1 351 ? 12.279 -27.351 -2.449 1.00 76.00 351 LYS A C 1
ATOM 2873 O O . LYS A 1 351 ? 11.850 -26.636 -1.545 1.00 76.00 351 LYS A O 1
ATOM 2878 N N . GLY A 1 352 ? 11.548 -28.216 -3.151 1.00 57.47 352 GLY A N 1
ATOM 2879 C CA . GLY A 1 352 ? 10.149 -28.538 -2.862 1.00 57.47 352 GLY A CA 1
ATOM 2880 C C . GLY A 1 352 ? 9.956 -29.343 -1.589 1.00 57.47 352 GLY A C 1
ATOM 2881 O O . GLY A 1 352 ? 10.927 -30.009 -1.155 1.00 57.47 352 GLY A O 1
#

Organism: NCBI:txid2917993

Foldseek 3Di:
DPDQDLVLDDQLLCVLLVCQLCCPPVVKFKAAFDLVQWPDDDPPVSQQQAFRMKTKHFPCLPPDPVVVVVCVVVVNDRMFIEGEHEDAEDDPVCPVVQLVSQLRHTVQTQATEYEYQYDPPVPPVSLVVNQVSCVVRQYWYWHAHLLHRNPIDTSGGGNGDPHGNPVSLVVCCNTTPLSVVVVVQVVVCSVVSHGADPSTDDNDDPVVSVVSSVVSVPPPDDDDDDDDDDDDDDDPWDWDDLVDDCVPWWFQWKFAQNDIDGDRHLLRRLLVLLLVCLVPPVVLSLVDPQQDPQAGQKACDCVREPDWHQPPSNNITGHRPDPSNRSSVSSVSVCVSVVHDPVRMIITTDDD